Protein AF-A0A2N0Z4C9-F1 (afdb_monomer_lite)

Secondary structure (DSSP, 8-state):
-PPPHHHHHHH-HHHHHHHHHHHHHHHHHTT--B---HHHHHHHHHHTTTB-TTT--B--TTTEEEEESS-GGGSSS-BSGGGEEEEEHHHHHHHTT--HHHHHHHHHHTT-GGGHHHHHHHHHHHHHHTT-SSHHHHHHHHHHHHHHHH-GGGGGGTT--HHHHHHHHHHHHHHT-STT---S-HHHHHHH--HHHHHHTT-S----

Organism: NCBI:txid115979

pLDDT: mean 84.29, std 15.15, range [33.84, 98.44]

Radius of gyration: 18.04 Å; chains: 1; bounding box: 39×44×49 Å

Foldseek 3Di:
DADFVLVVCVVDVPVLVVQLVVQLVVQVVLLADRPADSVLVNVQCVVLVCAALQQSHGHGPVFKDKFQQQHCLLLQHGHYSLRIHIHGNVLRVQCPNPHNVVSVVVVVVVPVVVRPVSSVVSLVSSCVSLPHPDSVLVVLLSVLSVVCSVPVQNVLSGRDYSVLSSVVSVVLQVVPDDPVDSPDCSVVSVVVDDPVVCVVVCSRPPDD

Structure (mmCIF, N/CA/C/O backbone):
data_AF-A0A2N0Z4C9-F1
#
_entry.id   AF-A0A2N0Z4C9-F1
#
loop_
_atom_site.group_PDB
_atom_site.id
_atom_site.type_symbol
_atom_site.label_atom_id
_atom_site.label_alt_id
_atom_site.label_comp_id
_atom_site.label_asym_id
_atom_site.label_entity_id
_atom_site.label_seq_id
_atom_site.pdbx_PDB_ins_code
_atom_site.Cartn_x
_atom_site.Cartn_y
_atom_site.Cartn_z
_atom_site.occupancy
_atom_site.B_iso_or_equiv
_atom_site.auth_seq_id
_atom_site.auth_comp_id
_atom_site.auth_asym_id
_atom_site.auth_atom_id
_atom_site.pdbx_PDB_model_num
ATOM 1 N N . MET A 1 1 ? -18.360 14.622 21.079 1.00 67.25 1 MET A N 1
ATOM 2 C CA . MET A 1 1 ? -17.121 14.720 20.277 1.00 67.25 1 MET A CA 1
ATOM 3 C C . MET A 1 1 ? -16.812 13.333 19.733 1.00 67.25 1 MET A C 1
ATOM 5 O O . MET A 1 1 ? -16.843 12.397 20.523 1.00 67.25 1 MET A O 1
ATOM 9 N N . LYS A 1 2 ? -16.626 13.162 18.416 1.00 80.25 2 LYS A N 1
ATOM 10 C CA . LYS A 1 2 ? -16.183 11.868 17.867 1.00 80.25 2 LYS A CA 1
ATOM 11 C C . LYS A 1 2 ? -14.672 11.760 18.058 1.00 80.25 2 LYS A C 1
ATOM 13 O O . LYS A 1 2 ? -13.967 12.713 17.757 1.00 80.25 2 LYS A O 1
ATOM 18 N N . ILE A 1 3 ? -14.206 10.629 18.579 1.00 83.00 3 ILE A N 1
ATOM 19 C CA . ILE A 1 3 ? -12.778 10.364 18.788 1.00 83.00 3 ILE A CA 1
ATOM 20 C C . ILE A 1 3 ? -12.216 9.764 17.489 1.00 83.00 3 ILE A C 1
ATOM 22 O O . ILE A 1 3 ? -12.796 8.786 16.998 1.00 83.00 3 ILE A O 1
ATOM 26 N N . PRO A 1 4 ? -11.129 10.311 16.916 1.00 86.81 4 PRO A N 1
ATOM 27 C CA . PRO A 1 4 ? -10.454 9.710 15.771 1.00 86.81 4 PRO A CA 1
ATOM 28 C C . PRO A 1 4 ? -10.053 8.256 16.046 1.00 86.81 4 PRO A C 1
ATOM 30 O O . PRO A 1 4 ? -9.554 7.914 17.119 1.00 86.81 4 PRO A O 1
ATOM 33 N N . TYR A 1 5 ? -10.241 7.362 15.073 1.00 87.62 5 TYR A N 1
ATOM 34 C CA . TYR A 1 5 ? -10.042 5.929 15.319 1.00 87.62 5 TYR A CA 1
ATOM 35 C C . TYR A 1 5 ? -8.593 5.563 15.618 1.00 87.62 5 TYR A C 1
ATOM 37 O O . TYR A 1 5 ? -8.336 4.601 16.342 1.00 87.62 5 TYR A O 1
ATOM 45 N N . TYR A 1 6 ? -7.640 6.323 15.078 1.00 87.38 6 TYR A N 1
ATOM 46 C CA . TYR A 1 6 ? -6.231 6.051 15.320 1.00 87.38 6 TYR A CA 1
ATOM 47 C C . TYR A 1 6 ? -5.880 6.188 16.809 1.00 87.38 6 TYR A C 1
ATOM 49 O O . TYR A 1 6 ? -5.160 5.339 17.312 1.00 87.38 6 TYR A O 1
ATOM 57 N N . GLU A 1 7 ? -6.458 7.142 17.547 1.00 87.81 7 GLU A N 1
ATOM 58 C CA . GLU A 1 7 ? -6.246 7.266 18.998 1.00 87.81 7 GLU A CA 1
ATOM 59 C C . GLU A 1 7 ? -6.737 6.021 19.745 1.00 87.81 7 GLU A C 1
ATOM 61 O O . GLU A 1 7 ? -6.084 5.530 20.664 1.00 87.81 7 GLU A O 1
ATOM 66 N N . ILE A 1 8 ? -7.864 5.452 19.309 1.00 87.94 8 ILE A N 1
ATOM 67 C CA . ILE A 1 8 ? -8.381 4.193 19.853 1.00 87.94 8 ILE A CA 1
ATOM 68 C C . ILE A 1 8 ? -7.415 3.045 19.536 1.00 87.94 8 ILE A C 1
ATOM 70 O O . ILE A 1 8 ? -7.155 2.213 20.401 1.00 87.94 8 ILE A O 1
ATOM 74 N N . LEU A 1 9 ? -6.881 2.986 18.311 1.00 87.81 9 LEU A N 1
ATOM 75 C CA . LEU A 1 9 ? -5.929 1.950 17.899 1.00 87.81 9 LEU A CA 1
ATOM 76 C C . LEU A 1 9 ? -4.601 2.038 18.659 1.00 87.81 9 LEU A C 1
ATOM 78 O O . LEU A 1 9 ? -4.064 0.999 19.036 1.00 87.81 9 LEU A O 1
ATOM 82 N N . LEU A 1 10 ? -4.092 3.248 18.900 1.00 87.75 10 LEU A N 1
ATOM 83 C CA . LEU A 1 10 ? -2.840 3.473 19.627 1.00 87.75 10 LEU A CA 1
ATOM 84 C C . LEU A 1 10 ? -2.947 3.075 21.104 1.00 87.75 10 LEU A C 1
ATOM 86 O O . LEU A 1 10 ? -1.965 2.621 21.683 1.00 87.75 10 LEU A O 1
ATOM 90 N N . ASN A 1 11 ? -4.141 3.178 21.690 1.00 91.06 11 ASN A N 1
ATOM 91 C CA . ASN A 1 11 ? -4.397 2.787 23.077 1.00 91.06 11 ASN A CA 1
ATOM 92 C C . ASN A 1 11 ? -4.884 1.331 23.234 1.00 91.06 11 ASN A C 1
ATOM 94 O O . ASN A 1 11 ? -4.987 0.831 24.352 1.00 91.06 11 ASN A O 1
ATOM 98 N N . ASP A 1 12 ? -5.181 0.627 22.135 1.00 93.88 12 ASP A N 1
ATOM 99 C CA . ASP A 1 12 ? -5.706 -0.744 22.140 1.00 93.88 12 ASP A CA 1
ATOM 100 C C . ASP A 1 12 ? -4.816 -1.682 21.310 1.00 93.88 12 ASP A C 1
ATOM 102 O O . ASP A 1 12 ? -5.072 -2.001 20.140 1.00 93.88 12 ASP A O 1
ATOM 106 N N . THR A 1 13 ? -3.774 -2.195 21.967 1.00 92.44 13 THR A N 1
ATOM 107 C CA . THR A 1 13 ? -2.801 -3.131 21.387 1.00 92.44 13 THR A CA 1
ATOM 108 C C . THR A 1 13 ? -3.463 -4.359 20.751 1.00 92.44 13 THR A C 1
ATOM 110 O O . THR A 1 13 ? -2.953 -4.913 19.774 1.00 92.44 13 THR A O 1
ATOM 113 N N . LYS A 1 14 ? -4.611 -4.815 21.272 1.00 96.00 14 LYS A N 1
ATOM 114 C CA . LYS A 1 14 ? -5.315 -5.985 20.734 1.00 96.00 14 LYS A CA 1
ATOM 115 C C . LYS A 1 14 ? -5.970 -5.657 19.393 1.00 96.00 14 LYS A C 1
ATOM 117 O O . LYS A 1 14 ? -5.873 -6.463 18.462 1.00 96.00 14 LYS A O 1
ATOM 122 N N . LYS A 1 15 ? -6.600 -4.485 19.264 1.00 95.06 15 LYS A N 1
ATOM 123 C CA . LYS A 1 15 ? -7.210 -4.039 18.000 1.00 95.06 15 LYS A CA 1
ATOM 124 C C . LYS A 1 15 ? -6.178 -3.834 16.902 1.00 95.06 15 LYS A C 1
ATOM 126 O O . LYS A 1 15 ? -6.369 -4.367 15.809 1.00 95.06 15 LYS A O 1
ATOM 131 N N . ILE A 1 16 ? -5.076 -3.138 17.181 1.00 95.44 16 ILE A N 1
ATOM 132 C CA . ILE A 1 16 ? -4.052 -2.894 16.157 1.00 95.44 16 ILE A CA 1
ATOM 133 C C . ILE A 1 16 ? -3.357 -4.192 15.718 1.00 95.44 16 ILE A C 1
ATOM 135 O O . ILE A 1 16 ? -3.173 -4.412 14.521 1.00 95.44 16 ILE A O 1
ATOM 139 N N . LYS A 1 17 ? -3.084 -5.125 16.646 1.00 97.19 1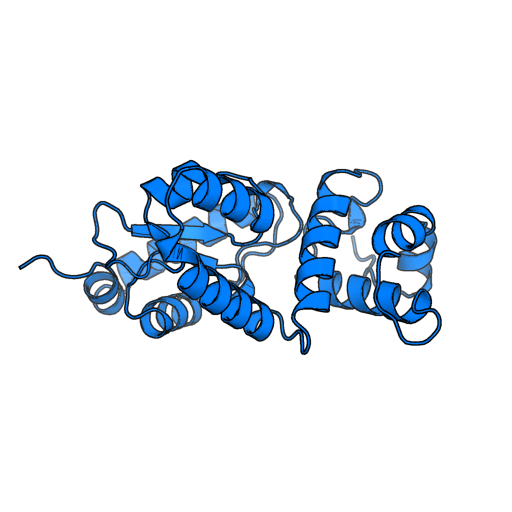7 LYS A N 1
ATOM 140 C CA . LYS A 1 17 ? -2.573 -6.468 16.310 1.00 97.19 17 LYS A CA 1
ATOM 141 C C . LYS A 1 17 ? -3.524 -7.222 15.383 1.00 97.19 17 LYS A C 1
ATOM 143 O O . LYS A 1 17 ? -3.082 -7.802 14.393 1.00 97.19 17 LYS A O 1
ATOM 148 N N . LYS A 1 18 ? -4.831 -7.193 15.670 1.00 97.06 18 LYS A N 1
ATOM 149 C CA . LYS A 1 18 ? -5.852 -7.824 14.819 1.00 97.06 18 LYS A CA 1
ATOM 150 C C . LYS A 1 18 ? -5.898 -7.190 13.425 1.00 97.06 18 LYS A C 1
ATOM 152 O O . LYS A 1 18 ? -6.005 -7.908 12.433 1.00 97.06 18 LYS A O 1
ATOM 157 N N . LEU A 1 19 ? -5.791 -5.865 13.343 1.00 96.31 19 LEU A N 1
ATOM 158 C CA . LEU A 1 19 ? -5.764 -5.136 12.076 1.00 96.31 19 LEU A CA 1
ATOM 159 C C . LEU A 1 19 ? -4.547 -5.523 11.221 1.00 96.31 19 LEU A C 1
ATOM 161 O O . LEU A 1 19 ? -4.722 -5.915 10.068 1.00 96.31 19 LEU A O 1
ATOM 165 N N . VAL A 1 20 ? -3.338 -5.499 11.790 1.00 98.19 20 VAL A N 1
ATOM 166 C CA . VAL A 1 20 ? -2.113 -5.941 11.098 1.00 98.19 20 VAL A CA 1
ATOM 167 C C . VAL A 1 20 ? -2.221 -7.396 10.659 1.00 98.19 20 VAL A C 1
ATOM 169 O O . VAL A 1 20 ? -1.904 -7.723 9.515 1.00 98.19 20 VAL A O 1
ATOM 172 N N . TRP A 1 21 ? -2.726 -8.273 11.533 1.00 98.31 21 TRP A N 1
ATOM 173 C CA . TRP A 1 21 ? -2.926 -9.678 11.193 1.00 98.31 21 TRP A CA 1
ATOM 174 C C . TRP A 1 21 ? -3.843 -9.843 9.975 1.00 98.31 21 TRP A C 1
ATOM 176 O O . TRP A 1 21 ? -3.484 -10.586 9.064 1.00 98.31 21 TRP A O 1
ATOM 186 N N . ASN A 1 22 ? -4.962 -9.110 9.911 1.00 97.81 22 ASN A N 1
ATOM 187 C CA . ASN A 1 22 ? -5.887 -9.129 8.772 1.00 97.81 22 ASN A CA 1
ATOM 188 C C . ASN A 1 22 ? -5.222 -8.636 7.476 1.00 97.81 22 ASN A C 1
ATOM 190 O O . ASN A 1 22 ? -5.385 -9.255 6.423 1.00 97.81 22 ASN A O 1
ATOM 194 N N . ILE A 1 23 ? -4.462 -7.537 7.540 1.00 97.75 23 ILE A N 1
ATOM 195 C CA . ILE A 1 23 ? -3.745 -6.973 6.385 1.00 97.75 23 ILE A CA 1
ATOM 196 C C . ILE A 1 23 ? -2.733 -7.988 5.840 1.00 97.75 23 ILE A C 1
ATOM 198 O O . ILE A 1 23 ? -2.694 -8.260 4.639 1.00 97.75 23 ILE A O 1
ATOM 202 N N . ASN A 1 24 ? -1.941 -8.595 6.721 1.00 98.44 24 ASN A N 1
ATOM 203 C CA . ASN A 1 24 ? -0.948 -9.592 6.337 1.00 98.44 24 ASN A CA 1
ATOM 204 C C . ASN A 1 24 ? -1.587 -10.909 5.879 1.00 98.44 24 ASN A C 1
ATOM 206 O O . ASN A 1 24 ? -1.097 -11.538 4.946 1.00 98.44 24 ASN A O 1
ATOM 210 N N . TYR A 1 25 ? -2.705 -11.318 6.483 1.00 98.00 25 TYR A N 1
ATOM 211 C CA . TYR A 1 25 ? -3.450 -12.508 6.070 1.00 98.00 25 TYR A CA 1
ATOM 212 C C . TYR A 1 25 ? -3.911 -12.412 4.611 1.00 98.00 25 TYR A C 1
ATOM 214 O O . TYR A 1 25 ? -3.752 -13.375 3.863 1.00 98.00 25 TYR A O 1
ATOM 222 N N . ARG A 1 26 ? -4.408 -11.243 4.178 1.00 97.12 26 ARG A N 1
ATOM 223 C CA . ARG A 1 26 ? -4.809 -11.011 2.779 1.00 97.12 26 ARG A CA 1
ATOM 224 C C . ARG A 1 26 ? -3.651 -11.222 1.801 1.00 97.12 26 ARG A C 1
ATOM 226 O O . ARG A 1 26 ? -3.842 -11.913 0.808 1.00 97.12 26 ARG A O 1
ATOM 233 N N . ALA A 1 27 ? -2.465 -10.691 2.102 1.00 97.00 27 ALA A N 1
ATOM 234 C CA . ALA A 1 27 ? -1.279 -10.895 1.267 1.00 97.00 27 ALA A CA 1
ATOM 235 C C . ALA A 1 27 ? -0.828 -12.366 1.249 1.00 97.00 27 ALA A C 1
ATOM 237 O O . ALA A 1 27 ? -0.639 -12.929 0.173 1.00 97.00 27 ALA A O 1
ATOM 238 N N . ARG A 1 28 ? -0.762 -13.031 2.414 1.00 96.69 28 ARG A N 1
ATOM 239 C CA . ARG A 1 28 ? -0.396 -14.458 2.498 1.00 96.69 28 ARG A CA 1
ATOM 240 C C . ARG A 1 28 ? -1.331 -15.356 1.693 1.00 96.69 28 ARG A C 1
ATOM 242 O O . ARG A 1 28 ? -0.860 -16.259 1.013 1.00 96.69 28 ARG A O 1
ATOM 249 N N . LYS A 1 29 ? -2.642 -15.087 1.718 1.00 96.50 29 LYS A N 1
ATOM 250 C CA . LYS A 1 29 ? -3.634 -15.841 0.928 1.00 96.50 29 LYS A CA 1
ATOM 251 C C . LYS A 1 29 ? -3.349 -15.781 -0.582 1.00 96.50 29 LYS A C 1
ATOM 253 O O . LYS A 1 29 ? -3.800 -16.643 -1.326 1.00 96.50 29 LYS A O 1
ATOM 258 N N . MET A 1 30 ? -2.609 -14.770 -1.030 1.00 93.88 30 MET A N 1
ATOM 259 C CA . MET A 1 30 ? -2.240 -14.555 -2.428 1.00 93.88 30 MET A CA 1
ATOM 260 C C . MET A 1 30 ? -0.791 -14.958 -2.734 1.00 93.88 30 MET A C 1
ATOM 262 O O . MET A 1 30 ? -0.327 -14.696 -3.840 1.00 93.88 30 MET A O 1
ATOM 266 N N . GLY A 1 31 ? -0.080 -15.573 -1.778 1.00 93.12 31 GLY A N 1
ATOM 267 C CA . GLY A 1 31 ? 1.335 -15.927 -1.921 1.00 93.12 31 GLY A CA 1
ATOM 268 C C . GLY A 1 31 ? 2.271 -14.715 -1.943 1.00 93.12 31 GLY A C 1
ATOM 269 O O . GLY A 1 31 ? 3.365 -14.803 -2.486 1.00 93.12 31 GLY A O 1
ATOM 270 N N . LEU A 1 32 ? 1.836 -13.573 -1.400 1.00 94.38 32 LEU A N 1
ATOM 271 C CA . LEU A 1 32 ? 2.606 -12.329 -1.403 1.00 94.38 32 LEU A CA 1
ATOM 272 C C . LEU A 1 32 ? 3.338 -12.108 -0.072 1.00 94.38 32 LEU A C 1
ATOM 274 O O . LEU A 1 32 ? 2.853 -12.560 0.974 1.00 94.38 32 LEU A O 1
ATOM 278 N N . PRO A 1 33 ? 4.440 -11.331 -0.078 1.00 94.31 33 PRO A N 1
ATOM 279 C CA . PRO A 1 33 ? 5.113 -10.905 1.142 1.00 94.31 33 PRO A CA 1
ATOM 280 C C . PRO A 1 33 ? 4.141 -10.240 2.125 1.00 94.31 33 PRO A C 1
ATOM 282 O O . PRO A 1 33 ? 3.252 -9.481 1.737 1.00 94.31 33 PRO A O 1
ATOM 285 N N . ALA A 1 34 ? 4.297 -10.523 3.414 1.00 96.75 34 ALA A N 1
ATOM 286 C CA . ALA A 1 34 ? 3.382 -10.056 4.453 1.00 96.75 34 ALA A CA 1
ATOM 287 C C . ALA A 1 34 ? 4.156 -9.651 5.712 1.00 96.75 34 ALA A C 1
ATOM 289 O O . ALA A 1 34 ? 4.056 -10.302 6.754 1.00 96.75 34 ALA A O 1
ATOM 290 N N . SER A 1 35 ? 4.977 -8.613 5.570 1.00 96.50 35 SER A N 1
ATOM 291 C CA . SER A 1 35 ? 5.976 -8.178 6.547 1.00 96.50 35 SER A CA 1
ATOM 292 C C . SER A 1 35 ? 5.557 -6.974 7.389 1.00 96.50 35 SER A C 1
ATOM 294 O O . SER A 1 35 ? 6.327 -6.577 8.256 1.00 96.50 35 SER A O 1
ATOM 296 N N . LEU A 1 36 ? 4.368 -6.394 7.167 1.00 97.88 36 LEU A N 1
ATOM 297 C CA . LEU A 1 36 ? 3.909 -5.228 7.929 1.00 97.88 36 LEU A CA 1
ATOM 298 C C . LEU A 1 36 ? 3.885 -5.534 9.434 1.00 97.88 36 LEU A C 1
ATOM 300 O O . LEU A 1 36 ? 3.195 -6.463 9.864 1.00 97.88 36 LEU A O 1
ATOM 304 N N . SER A 1 37 ? 4.580 -4.730 10.233 1.00 98.12 37 SER A N 1
ATOM 305 C CA . SER A 1 37 ? 4.565 -4.845 11.694 1.00 98.12 37 SER A CA 1
ATOM 306 C C . SER A 1 37 ? 3.522 -3.926 12.355 1.00 98.12 37 SER A C 1
ATOM 308 O O . SER A 1 37 ? 2.956 -3.025 11.731 1.00 98.12 37 SER A O 1
ATOM 310 N N . VAL A 1 38 ? 3.249 -4.153 13.647 1.00 97.56 38 VAL A N 1
ATOM 311 C 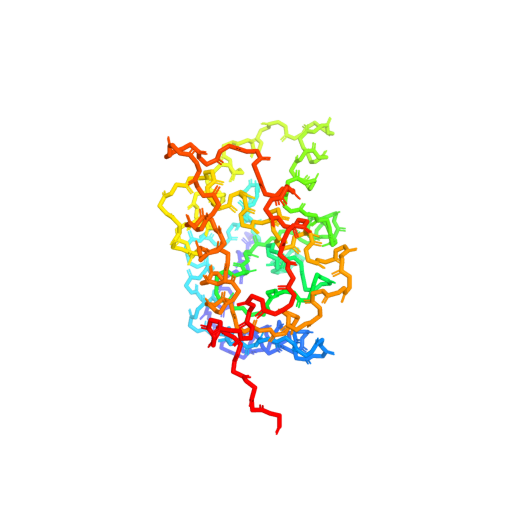CA . VAL A 1 38 ? 2.411 -3.248 14.460 1.00 97.56 38 VAL A CA 1
ATOM 312 C C . VAL A 1 38 ? 3.045 -1.871 14.581 1.00 97.56 38 VAL A C 1
ATOM 314 O O . VAL A 1 38 ? 2.351 -0.878 14.402 1.00 97.56 38 VAL A O 1
ATOM 317 N N . GLU A 1 39 ? 4.350 -1.817 14.834 1.00 97.25 39 GLU A N 1
ATOM 318 C CA . GLU A 1 39 ? 5.101 -0.566 14.921 1.00 97.25 39 GLU A CA 1
ATOM 319 C C . GLU A 1 39 ? 5.044 0.213 13.603 1.00 97.25 39 GLU A C 1
ATOM 321 O O . GLU A 1 39 ? 4.775 1.410 13.594 1.00 97.25 39 GLU A O 1
ATOM 326 N N . GLU A 1 40 ? 5.204 -0.473 12.471 1.00 97.50 40 GLU A N 1
ATOM 327 C CA . GLU A 1 40 ? 5.128 0.153 11.153 1.00 97.50 40 GLU A CA 1
ATOM 328 C C . GLU A 1 40 ? 3.738 0.725 10.867 1.00 97.50 40 GLU A C 1
ATOM 330 O O . GLU A 1 40 ? 3.632 1.861 10.405 1.00 97.50 40 GLU A O 1
ATOM 335 N N . LEU A 1 41 ? 2.666 -0.016 11.176 1.00 97.00 41 LEU A N 1
ATOM 336 C CA . LEU A 1 41 ? 1.312 0.511 11.019 1.00 97.00 41 LEU A CA 1
ATOM 337 C C . LEU A 1 41 ? 1.054 1.694 11.962 1.00 97.00 41 LEU A C 1
ATOM 339 O O . LEU A 1 41 ? 0.476 2.688 11.531 1.00 97.00 41 LEU A O 1
ATOM 343 N N . THR A 1 42 ? 1.503 1.618 13.215 1.00 95.50 42 THR A N 1
ATOM 344 C CA . THR A 1 42 ? 1.439 2.734 14.169 1.00 95.50 42 THR A CA 1
ATOM 345 C C . THR A 1 42 ? 2.117 3.979 13.604 1.00 95.50 42 THR A C 1
ATOM 347 O O . THR A 1 42 ? 1.500 5.041 13.564 1.00 95.50 42 THR A O 1
ATOM 350 N N . ASN A 1 43 ? 3.340 3.843 13.089 1.00 95.56 43 ASN A N 1
ATOM 351 C CA . ASN A 1 43 ? 4.096 4.953 12.513 1.00 95.56 43 ASN A CA 1
ATOM 352 C C . ASN A 1 43 ? 3.386 5.555 11.295 1.00 95.56 43 ASN A C 1
ATOM 354 O O . ASN A 1 43 ? 3.345 6.774 11.154 1.00 95.56 43 ASN A O 1
ATOM 358 N N . ILE A 1 44 ? 2.763 4.727 10.450 1.00 95.31 44 ILE A N 1
ATOM 359 C CA . ILE A 1 44 ? 1.924 5.202 9.341 1.00 95.31 44 ILE A CA 1
ATOM 360 C C . ILE A 1 44 ? 0.736 6.015 9.876 1.00 95.31 44 ILE A C 1
ATOM 362 O O . ILE A 1 44 ? 0.460 7.102 9.377 1.00 95.31 44 ILE A O 1
ATOM 366 N N . LEU A 1 45 ? 0.027 5.528 10.895 1.00 94.19 45 LEU A N 1
ATOM 367 C CA . LEU A 1 45 ? -1.128 6.241 11.448 1.00 94.19 45 LEU A CA 1
ATOM 368 C C . LEU A 1 45 ? -0.740 7.583 12.081 1.00 94.19 45 LEU A C 1
ATOM 370 O O . LEU A 1 45 ? -1.449 8.567 11.873 1.00 94.19 45 LEU A O 1
ATOM 374 N N . VAL A 1 46 ? 0.390 7.628 12.792 1.00 93.50 46 VAL A N 1
ATOM 375 C CA . VAL A 1 46 ? 0.955 8.857 13.372 1.00 93.50 46 VAL A CA 1
ATOM 376 C C . VAL A 1 46 ? 1.371 9.835 12.275 1.00 93.50 46 VAL A C 1
ATOM 378 O O . VAL A 1 46 ? 0.985 10.997 12.325 1.00 93.50 46 VAL A O 1
ATOM 381 N N . GLN A 1 47 ? 2.075 9.363 11.242 1.00 93.06 47 GLN A N 1
ATOM 382 C CA . GLN A 1 47 ? 2.520 10.175 10.104 1.00 93.06 47 GLN A CA 1
ATOM 383 C C . GLN A 1 47 ? 1.365 10.876 9.376 1.00 93.06 47 GLN A C 1
ATOM 385 O O . GLN A 1 47 ? 1.540 11.956 8.816 1.00 93.06 47 GLN A O 1
ATOM 390 N N . TYR A 1 48 ? 0.194 10.244 9.336 1.00 93.31 48 TYR A N 1
ATOM 391 C CA . TYR A 1 48 ? -1.006 10.811 8.727 1.00 93.31 48 TYR A CA 1
ATOM 392 C C . TYR A 1 48 ? -1.929 11.497 9.739 1.00 93.31 48 TYR A C 1
ATOM 394 O O . TYR A 1 48 ? -3.005 11.934 9.338 1.00 93.31 48 TYR A O 1
ATOM 402 N N . GLU A 1 49 ? -1.549 11.583 11.018 1.00 92.75 49 GLU A N 1
ATOM 403 C CA . GLU A 1 49 ? -2.370 12.143 12.102 1.00 92.75 49 GLU A CA 1
ATOM 404 C C . GLU A 1 49 ? -3.793 11.548 12.117 1.00 92.75 49 GLU A C 1
ATOM 406 O O . GLU A 1 49 ? -4.788 12.251 12.282 1.00 92.75 49 GLU A O 1
ATOM 411 N N . GLY A 1 50 ? -3.918 10.251 11.810 1.00 88.69 50 GLY A N 1
ATOM 412 C CA . GLY A 1 50 ? -5.219 9.586 11.703 1.00 88.69 50 GLY A CA 1
ATOM 413 C C . GLY A 1 50 ? -6.130 10.060 10.569 1.00 88.69 50 GLY A C 1
ATOM 414 O O . GLY A 1 50 ? -7.326 9.765 10.585 1.00 88.69 50 GLY A O 1
ATOM 415 N N . LYS A 1 51 ? -5.604 10.787 9.582 1.00 94.19 51 LYS A N 1
ATOM 416 C CA . LYS A 1 51 ? -6.360 11.298 8.435 1.00 94.19 51 LYS A CA 1
ATOM 417 C C . LYS A 1 51 ? -6.240 10.377 7.222 1.00 94.19 51 LYS A C 1
ATOM 419 O O . LYS A 1 51 ? -5.277 9.636 7.036 1.00 94.19 51 LYS A O 1
ATOM 424 N N . CYS A 1 52 ? -7.229 10.456 6.338 1.00 94.69 52 CYS A N 1
ATOM 425 C CA . CYS A 1 52 ? -7.219 9.780 5.050 1.00 94.69 52 CYS A CA 1
ATOM 426 C C . CYS A 1 52 ? -6.060 10.291 4.189 1.00 94.69 52 CYS A C 1
ATOM 428 O O . CYS A 1 52 ? -5.952 11.489 3.937 1.00 94.69 52 CYS A O 1
ATOM 430 N N . ALA A 1 53 ? -5.258 9.382 3.639 1.00 94.75 53 ALA A N 1
ATOM 431 C CA . ALA A 1 53 ? -4.107 9.741 2.823 1.00 94.75 53 ALA A CA 1
ATOM 432 C C . ALA A 1 53 ? -4.459 10.563 1.568 1.00 94.75 53 ALA A C 1
ATOM 434 O O . ALA A 1 53 ? -3.668 11.407 1.158 1.00 94.75 53 ALA A O 1
ATOM 435 N N . VAL A 1 54 ? -5.654 10.354 0.998 1.00 92.75 54 VAL A N 1
ATOM 436 C CA . VAL A 1 54 ? -6.109 11.004 -0.246 1.00 92.75 54 VAL A CA 1
ATOM 437 C C . VAL A 1 54 ? -6.880 12.301 0.007 1.00 92.75 54 VAL A C 1
ATOM 439 O O . VAL A 1 54 ? -6.744 13.247 -0.755 1.00 92.75 54 VAL A O 1
ATOM 442 N N . THR A 1 55 ? -7.708 12.361 1.053 1.00 91.88 55 THR A N 1
ATOM 443 C CA . THR A 1 55 ? -8.607 13.516 1.286 1.00 91.88 55 THR A CA 1
ATOM 444 C C . THR A 1 55 ? -8.231 14.360 2.493 1.00 91.88 55 THR A C 1
ATOM 446 O O . THR A 1 55 ? -8.859 15.388 2.718 1.00 91.88 55 THR A O 1
ATOM 449 N N . LYS A 1 56 ? -7.273 13.900 3.307 1.00 92.31 56 LYS A N 1
ATOM 450 C CA . LYS A 1 56 ? -6.856 14.501 4.586 1.00 92.31 56 LYS A CA 1
ATOM 451 C C . LYS A 1 56 ? -7.974 14.703 5.614 1.00 92.31 56 LYS A C 1
ATOM 453 O O . LYS A 1 56 ? -7.754 15.327 6.644 1.00 92.31 56 LYS A O 1
ATOM 458 N N . ARG A 1 57 ? -9.151 14.119 5.381 1.00 91.88 57 ARG A N 1
ATOM 459 C CA . ARG A 1 57 ? -10.252 14.085 6.348 1.00 91.88 57 ARG A CA 1
ATOM 460 C C . ARG A 1 57 ? -9.949 13.093 7.463 1.00 91.88 57 ARG A C 1
ATOM 462 O O . ARG A 1 57 ? -9.339 12.059 7.197 1.00 91.88 57 ARG A O 1
ATOM 469 N N . GLU A 1 58 ? -10.414 13.395 8.670 1.00 93.94 58 GLU A N 1
ATOM 470 C CA . GLU A 1 58 ? -10.325 12.495 9.823 1.00 93.94 58 GLU A CA 1
ATOM 471 C C . GLU A 1 58 ? -10.947 11.127 9.518 1.00 93.94 58 GLU A C 1
ATOM 473 O O . GLU A 1 58 ? -11.940 11.025 8.787 1.00 93.94 58 GLU A O 1
ATOM 478 N N . LEU A 1 59 ? -10.332 10.078 10.066 1.00 93.94 59 LEU A N 1
ATOM 479 C CA . LEU A 1 59 ? -10.833 8.710 10.002 1.00 93.94 59 LEU A CA 1
ATOM 480 C C . LEU A 1 59 ? -11.425 8.320 11.357 1.00 93.94 59 LEU A C 1
ATOM 482 O O . LEU A 1 59 ? -10.746 8.360 12.387 1.00 93.94 59 LEU A O 1
ATOM 486 N N . TYR A 1 60 ? -12.681 7.890 11.340 1.00 93.00 60 TYR A N 1
ATOM 487 C CA . TYR A 1 60 ? -13.400 7.391 12.505 1.00 93.00 60 TYR A CA 1
ATOM 488 C C . TYR A 1 60 ? -13.576 5.873 12.414 1.00 93.00 60 TYR A C 1
ATOM 490 O O . TYR A 1 60 ? -13.239 5.238 11.417 1.00 93.00 60 TYR A O 1
ATOM 498 N N . ALA A 1 61 ? -14.047 5.253 13.495 1.00 88.81 61 ALA A N 1
ATOM 499 C CA . ALA A 1 61 ? -14.075 3.795 13.603 1.00 88.81 61 ALA A CA 1
ATOM 500 C C . ALA A 1 61 ? -14.945 3.150 12.516 1.00 88.81 61 ALA A C 1
ATOM 502 O O . ALA A 1 61 ? -14.615 2.086 11.999 1.00 88.81 61 ALA A O 1
ATOM 503 N N . GLU A 1 62 ? -16.048 3.811 12.169 1.00 89.00 62 GLU A N 1
ATOM 504 C CA . GLU A 1 62 ? -17.033 3.354 11.194 1.00 89.00 62 GLU A CA 1
ATOM 505 C C . GLU A 1 62 ? -16.553 3.411 9.737 1.00 89.00 62 GLU A C 1
ATOM 507 O O . GLU A 1 62 ? -17.118 2.732 8.881 1.00 89.00 62 GLU A O 1
ATOM 512 N N . ASP A 1 63 ? -15.535 4.220 9.435 1.00 90.56 63 ASP A N 1
ATOM 513 C CA . ASP A 1 63 ? -15.082 4.470 8.067 1.00 90.56 63 ASP A CA 1
ATOM 514 C C . ASP A 1 63 ? -13.570 4.329 7.873 1.00 90.56 63 ASP A C 1
ATOM 516 O O . ASP A 1 63 ? -13.076 4.544 6.765 1.00 90.56 63 ASP A O 1
ATOM 520 N N . PHE A 1 64 ? -12.829 3.927 8.901 1.00 94.56 64 PHE A N 1
ATOM 521 C CA . PHE A 1 64 ? -11.407 3.655 8.799 1.00 94.56 64 PHE A CA 1
ATOM 522 C C . PHE A 1 64 ? -11.136 2.342 8.057 1.00 94.56 64 PHE A C 1
ATOM 524 O O . PHE A 1 64 ? -11.646 1.275 8.398 1.00 94.56 64 PHE A O 1
ATOM 531 N N . THR A 1 65 ? -10.239 2.407 7.077 1.00 95.56 65 THR A N 1
ATOM 532 C CA . THR A 1 65 ? -9.628 1.240 6.441 1.00 95.56 65 THR A CA 1
ATOM 533 C C . THR A 1 65 ? -8.158 1.521 6.127 1.00 95.56 65 THR A C 1
ATOM 535 O O . THR A 1 65 ? -7.693 2.660 6.202 1.00 95.56 65 THR A O 1
ATOM 538 N N . THR A 1 66 ? -7.424 0.488 5.725 1.00 96.44 66 THR A N 1
ATOM 539 C CA . THR A 1 66 ? -6.131 0.639 5.055 1.00 96.44 66 THR A CA 1
ATOM 540 C C . THR A 1 66 ? -6.244 0.191 3.603 1.00 96.44 66 THR A C 1
ATOM 542 O O . THR A 1 66 ? -7.047 -0.686 3.266 1.00 96.44 66 THR A O 1
ATOM 545 N N . ASP A 1 67 ? -5.445 0.805 2.741 1.00 96.94 67 ASP A N 1
ATOM 546 C CA . ASP A 1 67 ? -5.333 0.449 1.331 1.00 96.94 67 ASP A CA 1
ATOM 547 C C . ASP A 1 67 ? -3.925 -0.048 1.017 1.00 96.94 67 ASP A C 1
ATOM 549 O O . ASP A 1 67 ? -2.940 0.442 1.576 1.00 96.94 67 ASP A O 1
ATOM 553 N N . HIS A 1 68 ? -3.864 -1.002 0.090 1.00 97.19 68 HIS A N 1
ATOM 554 C CA . HIS A 1 68 ? -2.636 -1.375 -0.589 1.00 97.19 68 HIS A CA 1
ATOM 555 C C . HIS A 1 68 ? -2.456 -0.442 -1.780 1.00 97.19 68 HIS A C 1
ATOM 557 O O . HIS A 1 68 ? -3.203 -0.549 -2.759 1.00 97.19 68 HIS A O 1
ATOM 563 N N . PHE A 1 69 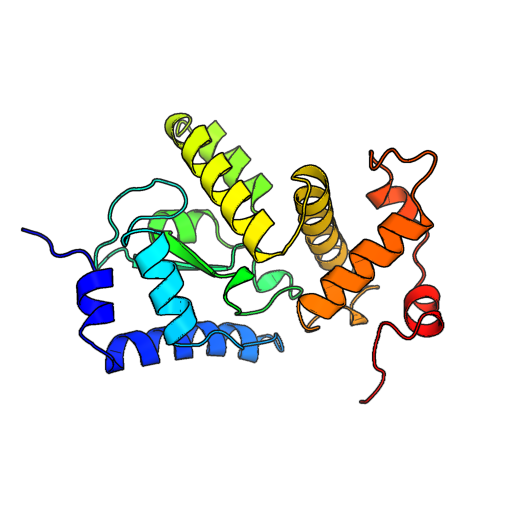? -1.490 0.477 -1.696 1.00 96.81 69 PHE A N 1
ATOM 564 C CA . PHE A 1 69 ? -1.314 1.519 -2.707 1.00 96.81 69 PHE A CA 1
ATOM 565 C C . PHE A 1 69 ? -1.178 0.895 -4.103 1.00 96.81 69 PHE A C 1
ATOM 567 O O . PHE A 1 69 ? -2.000 1.164 -4.980 1.00 96.81 69 PHE A O 1
ATOM 574 N N . ILE A 1 70 ? -0.232 -0.035 -4.266 1.00 95.69 70 ILE A N 1
ATOM 575 C CA . ILE A 1 70 ? -0.220 -1.015 -5.355 1.00 95.69 70 ILE A CA 1
ATOM 576 C C . ILE A 1 70 ? -1.123 -2.194 -4.942 1.00 95.69 70 ILE A C 1
ATOM 578 O O . ILE A 1 70 ? -0.822 -2.853 -3.942 1.00 95.69 70 ILE A O 1
ATOM 582 N N . PRO A 1 71 ? -2.214 -2.484 -5.679 1.00 96.31 71 PRO A N 1
ATOM 583 C CA . PRO A 1 71 ? -3.181 -3.510 -5.291 1.00 96.31 71 PRO A CA 1
ATOM 584 C C . PRO A 1 71 ? -2.580 -4.915 -5.157 1.00 96.31 71 PRO A C 1
ATOM 586 O O . PRO A 1 71 ? -1.814 -5.354 -6.014 1.00 96.31 71 PRO A O 1
ATOM 589 N N . LEU A 1 72 ? -3.026 -5.673 -4.147 1.00 95.56 72 LEU A N 1
ATOM 590 C CA . LEU A 1 72 ? -2.636 -7.083 -3.982 1.00 95.56 72 LEU A CA 1
ATOM 591 C C . LEU A 1 72 ? -3.029 -7.953 -5.187 1.00 95.56 72 LEU A C 1
ATOM 593 O O . LEU A 1 72 ? -2.313 -8.891 -5.522 1.00 95.56 72 LEU A O 1
ATOM 597 N N . ASP A 1 73 ? -4.123 -7.623 -5.880 1.00 94.00 73 ASP A N 1
ATOM 598 C CA . ASP A 1 73 ? -4.582 -8.326 -7.091 1.00 94.00 73 ASP A CA 1
ATOM 599 C C . ASP A 1 73 ? -3.567 -8.294 -8.233 1.00 94.00 73 ASP A C 1
ATOM 601 O O . ASP A 1 73 ? -3.633 -9.121 -9.142 1.00 94.00 73 ASP A O 1
ATOM 605 N N . TRP A 1 74 ? -2.605 -7.369 -8.188 1.00 92.88 74 TRP A N 1
ATOM 606 C CA . TRP A 1 74 ? -1.518 -7.335 -9.159 1.00 92.88 74 TRP A CA 1
ATOM 607 C C . TRP A 1 74 ? -0.467 -8.407 -8.883 1.00 92.88 74 TRP A C 1
ATOM 609 O O . TRP A 1 74 ? 0.319 -8.729 -9.764 1.00 92.88 74 TRP A O 1
ATOM 619 N N . LYS A 1 75 ? -0.475 -8.972 -7.672 1.00 91.88 75 LYS A N 1
ATOM 620 C CA . LYS A 1 75 ? 0.444 -10.001 -7.187 1.00 91.88 75 LYS A CA 1
ATOM 621 C C . LYS A 1 75 ? 1.928 -9.623 -7.284 1.00 91.88 75 LYS A C 1
ATOM 623 O O . LYS A 1 75 ? 2.786 -10.498 -7.310 1.00 91.88 75 LYS A O 1
ATOM 628 N N . ILE A 1 76 ? 2.230 -8.325 -7.301 1.00 90.88 76 ILE A N 1
ATOM 629 C CA . ILE A 1 76 ? 3.605 -7.812 -7.374 1.00 90.88 76 ILE A CA 1
ATOM 630 C C . ILE A 1 76 ? 4.107 -7.385 -5.999 1.00 90.88 76 ILE A C 1
ATOM 632 O O . ILE A 1 76 ? 5.170 -7.809 -5.568 1.00 90.88 76 ILE A O 1
ATOM 636 N N . VAL A 1 77 ? 3.332 -6.557 -5.295 1.00 92.69 77 VAL A N 1
ATOM 637 C CA . VAL A 1 77 ? 3.717 -6.014 -3.988 1.00 92.69 77 VAL A CA 1
ATOM 638 C C . VAL A 1 77 ? 2.748 -6.513 -2.927 1.00 92.69 77 VAL A C 1
ATOM 640 O O . VAL A 1 77 ? 1.532 -6.471 -3.108 1.00 92.69 77 VAL A O 1
ATOM 643 N N . GLY A 1 78 ? 3.301 -7.008 -1.825 1.00 94.94 78 GLY A N 1
ATOM 644 C CA . GLY A 1 78 ? 2.541 -7.546 -0.706 1.00 94.94 78 GLY A CA 1
ATOM 645 C C . GLY A 1 78 ? 2.141 -6.507 0.347 1.00 94.94 78 GLY A C 1
ATOM 646 O O . GLY A 1 78 ? 2.030 -5.308 0.078 1.00 94.94 78 GLY A O 1
ATOM 647 N N . SER A 1 79 ? 1.920 -6.990 1.569 1.00 97.31 79 SER A N 1
ATOM 648 C CA . SER A 1 79 ? 1.661 -6.166 2.753 1.00 97.31 79 SER A CA 1
ATOM 649 C C . SER A 1 79 ? 2.980 -5.786 3.427 1.00 97.31 79 SER A C 1
ATOM 651 O O . SER A 1 79 ? 3.540 -6.575 4.185 1.00 97.31 79 SER A O 1
ATOM 653 N N . CYS A 1 80 ? 3.456 -4.570 3.174 1.00 96.31 80 CYS A N 1
ATOM 654 C CA . CYS A 1 80 ? 4.623 -3.967 3.820 1.00 96.31 80 CYS A CA 1
ATOM 655 C C . CYS A 1 80 ? 4.363 -2.479 4.091 1.00 96.31 80 CYS A C 1
ATOM 657 O O . CYS A 1 80 ? 3.416 -1.909 3.539 1.00 96.31 80 CYS A O 1
ATOM 659 N N . LYS A 1 81 ? 5.185 -1.835 4.928 1.00 96.44 81 LYS A N 1
ATOM 660 C CA . LYS A 1 81 ? 5.004 -0.414 5.269 1.00 96.44 81 LYS A CA 1
ATOM 661 C C . LYS A 1 81 ? 5.015 0.503 4.048 1.00 96.44 81 LYS A C 1
ATOM 663 O O . LYS A 1 81 ? 4.317 1.508 4.030 1.00 96.44 81 LYS A O 1
ATOM 668 N N . GLU A 1 82 ? 5.775 0.144 3.017 1.00 95.81 82 GLU A N 1
ATOM 669 C CA . GLU A 1 82 ? 5.893 0.922 1.792 1.00 95.81 82 GLU A CA 1
ATOM 670 C C . GLU A 1 82 ? 4.614 0.857 0.969 1.00 95.81 82 GLU A C 1
ATOM 672 O O . GLU A 1 82 ? 4.376 1.753 0.177 1.00 95.81 82 GLU A O 1
ATOM 677 N N . ASN A 1 83 ? 3.774 -0.165 1.144 1.00 97.12 83 ASN A N 1
ATOM 678 C CA . ASN A 1 83 ? 2.586 -0.367 0.323 1.00 97.12 83 ASN A CA 1
ATOM 679 C C . ASN A 1 83 ? 1.269 -0.106 1.064 1.00 97.12 83 ASN A C 1
ATOM 681 O O . ASN A 1 83 ? 0.214 -0.373 0.503 1.00 97.12 83 ASN A O 1
ATOM 685 N N . ILE A 1 84 ? 1.297 0.401 2.299 1.00 97.69 84 ILE A N 1
ATOM 686 C CA . ILE A 1 84 ? 0.095 0.599 3.120 1.00 97.69 84 ILE A CA 1
ATOM 687 C C . ILE A 1 84 ? -0.154 2.080 3.379 1.00 97.69 84 ILE A C 1
ATOM 689 O O . ILE A 1 84 ? 0.736 2.803 3.815 1.00 97.69 84 ILE A O 1
ATOM 693 N N . VAL A 1 85 ? -1.398 2.518 3.171 1.00 97.19 85 VAL A N 1
ATOM 694 C CA . VAL A 1 85 ? -1.841 3.879 3.506 1.00 97.19 85 VAL A CA 1
ATOM 695 C C . VAL A 1 85 ? -3.201 3.887 4.210 1.00 97.19 85 VAL A C 1
ATOM 697 O O . VAL A 1 85 ? -4.049 3.037 3.919 1.00 97.19 85 VAL A O 1
ATOM 700 N N . PRO A 1 86 ? -3.453 4.835 5.131 1.00 96.81 86 PRO A N 1
ATOM 701 C CA . PRO A 1 86 ? -4.749 4.969 5.785 1.00 96.81 86 PRO A CA 1
ATOM 702 C C . PRO A 1 86 ? -5.769 5.598 4.830 1.00 96.81 86 PRO A C 1
ATOM 704 O O . PRO A 1 86 ? -5.498 6.595 4.155 1.00 96.81 86 PRO A O 1
ATOM 707 N N . MET A 1 87 ? -6.973 5.033 4.758 1.00 95.62 87 MET A N 1
ATOM 708 C CA . MET A 1 87 ? -7.976 5.453 3.783 1.00 95.62 87 MET A CA 1
ATOM 709 C C . MET A 1 87 ? -9.399 5.325 4.317 1.00 95.62 87 MET A C 1
ATOM 711 O O . MET A 1 87 ? -9.734 4.392 5.043 1.00 95.62 87 MET A O 1
ATOM 715 N N . LYS A 1 88 ? -10.272 6.244 3.900 1.00 94.69 88 LYS A N 1
ATOM 716 C CA . LYS A 1 88 ? -11.703 6.164 4.194 1.00 94.69 88 LYS A CA 1
ATOM 717 C C . LYS A 1 88 ? -12.325 4.994 3.424 1.00 94.69 88 LYS A C 1
ATOM 719 O O . LYS A 1 88 ? -12.078 4.854 2.226 1.00 94.69 88 LYS A O 1
ATOM 724 N N . GLY A 1 89 ? -13.175 4.202 4.068 1.00 94.56 89 GLY A N 1
ATOM 725 C CA . GLY A 1 89 ? -13.726 2.958 3.528 1.00 94.56 89 GLY A CA 1
ATOM 726 C C . GLY A 1 89 ? -14.483 3.139 2.215 1.00 94.56 89 GLY A C 1
ATOM 727 O O . GLY A 1 89 ? -14.307 2.342 1.297 1.00 94.56 89 GLY A O 1
ATOM 728 N N . GLY A 1 90 ? -15.243 4.229 2.064 1.00 93.19 90 GLY A N 1
ATOM 729 C CA . GLY A 1 90 ? -15.911 4.554 0.797 1.00 93.19 90 GLY A CA 1
ATOM 730 C C . GLY A 1 90 ? -14.937 4.868 -0.347 1.00 93.19 90 GLY A C 1
ATOM 731 O O . GLY A 1 90 ? -15.177 4.473 -1.484 1.00 93.19 90 GLY A O 1
ATOM 732 N N . ILE A 1 91 ? -13.805 5.517 -0.050 1.00 93.06 91 ILE A N 1
ATOM 733 C CA . ILE A 1 91 ? -12.760 5.825 -1.042 1.00 93.06 91 ILE A CA 1
ATOM 734 C C . ILE A 1 91 ? -12.004 4.553 -1.421 1.00 93.06 91 ILE A C 1
ATOM 736 O O . ILE A 1 91 ? -11.797 4.297 -2.602 1.00 93.06 91 ILE A O 1
ATOM 740 N N . ASN A 1 92 ? -11.660 3.724 -0.436 1.00 95.56 92 ASN A N 1
ATOM 741 C CA . ASN A 1 92 ? -11.013 2.434 -0.661 1.00 95.56 92 ASN A CA 1
ATOM 742 C C . ASN A 1 92 ? -11.907 1.498 -1.499 1.00 95.56 92 ASN A C 1
ATOM 744 O O . ASN A 1 92 ? -11.477 0.917 -2.494 1.00 95.56 92 ASN A O 1
ATOM 748 N N . SER A 1 93 ? -13.204 1.454 -1.178 1.00 94.06 93 SER A N 1
ATOM 749 C CA . SER A 1 93 ? -14.212 0.707 -1.944 1.00 94.06 93 SER A CA 1
ATOM 750 C C . SER A 1 93 ? -14.398 1.239 -3.364 1.00 94.06 93 SER A C 1
ATOM 752 O O . SER A 1 93 ? -14.722 0.465 -4.262 1.00 94.06 93 SER A O 1
ATOM 754 N N . TYR A 1 94 ? -14.200 2.543 -3.583 1.00 93.44 94 TYR A N 1
ATOM 755 C CA . TYR A 1 94 ? -14.179 3.127 -4.921 1.00 93.44 94 TYR A CA 1
ATOM 756 C C . TYR A 1 94 ? -12.899 2.749 -5.675 1.00 93.44 94 TYR A C 1
ATOM 758 O O . TYR A 1 94 ? -12.995 2.350 -6.831 1.00 93.44 94 TYR A O 1
ATOM 766 N N . LYS A 1 95 ? -11.726 2.812 -5.024 1.00 94.12 95 LYS A N 1
ATOM 767 C CA . LYS A 1 95 ? -10.421 2.456 -5.605 1.00 94.12 95 LYS A CA 1
ATOM 768 C C . LYS A 1 95 ? -10.362 0.998 -6.069 1.00 94.12 95 LYS A C 1
ATOM 770 O O . LYS A 1 95 ? -9.872 0.734 -7.167 1.00 94.12 95 LYS A O 1
ATOM 775 N N . LYS A 1 96 ? -10.863 0.058 -5.260 1.00 93.56 96 LYS A N 1
ATOM 776 C CA . LYS A 1 96 ? -10.808 -1.391 -5.532 1.00 93.56 96 LYS A CA 1
ATOM 777 C C . LYS A 1 96 ? -9.387 -1.828 -5.932 1.00 93.56 96 LYS A C 1
ATOM 779 O O . LYS A 1 96 ? -8.437 -1.628 -5.182 1.00 93.56 96 LYS A O 1
ATOM 784 N N . ASN A 1 97 ? -9.244 -2.405 -7.122 1.00 93.81 97 ASN A N 1
ATOM 785 C CA . ASN A 1 97 ? -8.001 -2.900 -7.705 1.00 93.81 97 ASN A CA 1
ATOM 786 C C . ASN A 1 97 ? -7.459 -2.008 -8.838 1.00 93.81 97 ASN A C 1
ATOM 788 O O . ASN A 1 97 ? -6.575 -2.440 -9.586 1.00 93.81 97 ASN A O 1
ATOM 792 N N . MET A 1 98 ? -7.976 -0.781 -8.977 1.00 93.56 98 MET A N 1
ATOM 793 C CA . MET A 1 98 ? -7.458 0.181 -9.949 1.00 93.56 98 MET A CA 1
ATOM 794 C C . MET A 1 98 ? -6.007 0.539 -9.640 1.00 93.56 98 MET A C 1
ATOM 796 O O . MET A 1 98 ? -5.573 0.541 -8.483 1.00 93.56 98 MET A O 1
ATOM 800 N N . SER A 1 99 ? -5.267 0.905 -10.689 1.00 90.94 99 SER A N 1
ATOM 801 C CA . SER A 1 99 ? -3.952 1.515 -10.491 1.00 90.94 99 SER A CA 1
ATOM 802 C C . SER A 1 99 ? -4.085 2.823 -9.707 1.00 90.94 99 SER A C 1
ATOM 804 O O . SER A 1 99 ? -5.100 3.509 -9.853 1.00 90.94 99 SER A O 1
ATOM 806 N N . PRO A 1 100 ? -3.063 3.230 -8.931 1.00 91.62 100 PRO A N 1
ATOM 807 C CA . PRO A 1 100 ? -3.045 4.542 -8.290 1.00 91.62 100 PRO A CA 1
ATOM 808 C C . PRO A 1 100 ? -3.383 5.687 -9.257 1.00 91.62 100 PRO A C 1
ATOM 810 O O . PRO A 1 100 ? -4.169 6.570 -8.926 1.00 91.62 100 PRO A O 1
ATOM 813 N N . PHE A 1 101 ? -2.841 5.644 -10.477 1.00 89.81 101 PHE A N 1
ATOM 814 C CA . PHE A 1 101 ? -3.054 6.686 -11.483 1.00 89.81 101 PHE A CA 1
ATOM 815 C C . PHE A 1 101 ? -4.455 6.672 -12.080 1.00 89.81 101 PHE A C 1
ATOM 817 O O . PHE A 1 101 ? -5.049 7.731 -12.253 1.00 89.81 101 PHE A O 1
ATOM 824 N N . GLU A 1 102 ? -4.996 5.490 -12.371 1.00 90.12 102 GLU A N 1
ATOM 825 C CA . GLU A 1 102 ? -6.374 5.353 -12.838 1.00 90.12 102 GLU A CA 1
ATOM 826 C C . GLU A 1 102 ? -7.358 5.812 -11.762 1.00 90.12 102 GLU A C 1
ATOM 828 O O . GLU A 1 102 ? -8.281 6.569 -12.058 1.00 90.12 102 GLU A O 1
ATOM 833 N N . PHE A 1 103 ? -7.132 5.399 -10.512 1.00 92.25 103 PHE A N 1
ATOM 834 C CA . PHE A 1 103 ? -7.911 5.858 -9.372 1.00 92.25 103 PHE A CA 1
ATOM 835 C C . PHE A 1 103 ? -7.890 7.382 -9.288 1.00 92.25 103 PHE A C 1
ATOM 837 O O . PHE A 1 103 ? -8.958 7.981 -9.277 1.00 92.25 103 PHE A O 1
ATOM 844 N N . TYR A 1 104 ? -6.711 8.008 -9.294 1.00 90.25 104 TYR A N 1
ATOM 845 C CA . TYR A 1 104 ? -6.593 9.463 -9.234 1.00 90.25 104 TYR A CA 1
ATOM 846 C C . TYR A 1 104 ? -7.289 10.156 -10.408 1.00 90.25 104 TYR A C 1
ATOM 848 O O . TYR A 1 104 ? -8.069 11.077 -10.184 1.00 90.25 104 TYR A O 1
ATOM 856 N N . TYR A 1 105 ? -7.068 9.685 -11.639 1.00 87.56 105 TYR A N 1
ATOM 857 C CA . TYR A 1 105 ? -7.706 10.241 -12.831 1.00 87.56 105 TYR A CA 1
ATOM 858 C C . TYR A 1 105 ? -9.232 10.215 -12.712 1.00 87.56 105 TYR A C 1
ATOM 860 O O . TYR A 1 105 ? -9.889 11.237 -12.883 1.00 87.56 105 TYR A O 1
ATOM 868 N N . ARG A 1 106 ? -9.817 9.066 -12.354 1.00 87.00 106 ARG A N 1
ATOM 869 C CA . ARG A 1 106 ? -11.272 8.969 -12.179 1.00 87.00 106 ARG A CA 1
ATOM 870 C C . ARG A 1 106 ? -11.746 9.817 -10.999 1.00 87.00 106 ARG A C 1
ATOM 872 O O . ARG A 1 106 ? -12.738 10.529 -11.115 1.00 87.00 106 ARG A O 1
ATOM 879 N N . PHE A 1 107 ? -11.026 9.781 -9.882 1.00 85.19 107 PHE A N 1
ATOM 880 C CA . PHE A 1 107 ? -11.385 10.503 -8.665 1.00 85.19 107 PHE A CA 1
ATOM 881 C C . PHE A 1 107 ? -11.448 12.022 -8.888 1.00 85.19 107 PHE A C 1
ATOM 883 O O . PHE A 1 107 ? -12.380 12.665 -8.406 1.00 85.19 107 PHE A O 1
ATOM 890 N N . THR A 1 108 ? -10.526 12.593 -9.668 1.00 82.69 108 THR A N 1
ATOM 891 C CA . THR A 1 108 ? -10.515 14.030 -9.994 1.00 82.69 108 THR A CA 1
ATOM 892 C C . THR A 1 108 ? -11.495 14.401 -11.108 1.00 82.69 108 THR A C 1
ATOM 894 O O . THR A 1 108 ? -12.140 15.450 -11.021 1.00 82.69 108 THR A O 1
ATOM 897 N N . MET A 1 109 ? -11.686 13.532 -12.109 1.00 76.75 109 MET A N 1
ATOM 898 C CA . MET A 1 109 ? -12.649 13.741 -13.201 1.00 76.75 109 MET A CA 1
ATOM 899 C C . MET A 1 109 ? -14.095 13.880 -12.704 1.00 76.75 109 MET A C 1
ATOM 901 O O . MET A 1 109 ? -14.853 14.673 -13.256 1.00 76.75 109 MET A O 1
ATOM 905 N N . PHE A 1 110 ? -14.475 13.180 -11.629 1.00 72.75 110 PHE A N 1
ATOM 906 C CA . PHE A 1 110 ? -15.822 13.254 -11.042 1.00 72.75 110 PHE A CA 1
ATOM 907 C C . PHE A 1 110 ? -15.979 14.334 -9.949 1.00 72.75 110 PHE A C 1
ATOM 909 O O . PHE A 1 110 ? -16.834 14.213 -9.073 1.00 72.75 110 PHE A O 1
ATOM 916 N N . GLY A 1 111 ? -15.182 15.409 -9.997 1.00 62.12 111 GLY A N 1
ATOM 917 C CA . GLY A 1 111 ? 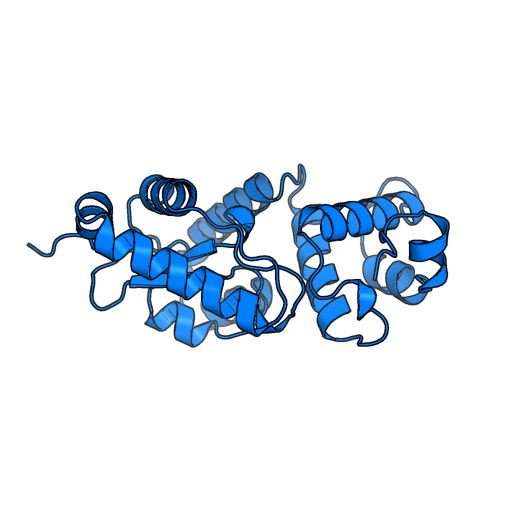-15.451 16.639 -9.236 1.00 62.12 111 GLY A CA 1
ATOM 918 C C . GLY A 1 111 ? -14.735 16.785 -7.889 1.00 62.12 111 GLY A C 1
ATOM 919 O O . GLY A 1 111 ? -15.118 17.644 -7.100 1.00 62.12 111 GLY A O 1
ATOM 920 N N . ARG A 1 112 ? -13.684 16.000 -7.613 1.00 69.31 112 ARG A N 1
ATOM 921 C CA . ARG A 1 112 ? -12.831 16.134 -6.407 1.00 69.31 112 ARG A CA 1
ATOM 922 C C . ARG A 1 112 ? -11.478 16.784 -6.722 1.00 69.31 112 ARG A C 1
ATOM 924 O O . ARG A 1 112 ? -10.424 16.257 -6.372 1.00 69.31 112 ARG A O 1
ATOM 931 N N . ARG A 1 113 ? -11.498 17.909 -7.447 1.00 63.56 113 ARG A N 1
ATOM 932 C CA . ARG A 1 113 ? -10.277 18.656 -7.828 1.00 63.56 113 ARG A CA 1
ATOM 933 C C . ARG A 1 113 ? -9.537 19.252 -6.622 1.00 63.56 113 ARG A C 1
ATOM 935 O O . ARG A 1 113 ? -8.352 19.534 -6.708 1.00 63.56 113 ARG A O 1
ATOM 942 N N . ASP A 1 114 ? -10.212 19.373 -5.479 1.00 67.62 114 ASP A N 1
ATOM 943 C CA . ASP A 1 114 ? -9.638 19.774 -4.188 1.00 67.62 114 ASP A CA 1
ATOM 944 C C . ASP A 1 114 ? -8.606 18.772 -3.634 1.00 67.62 114 ASP A C 1
ATOM 946 O O . ASP A 1 114 ? -7.944 19.039 -2.635 1.00 67.62 114 ASP A O 1
ATOM 950 N N . CYS A 1 115 ? -8.447 17.610 -4.274 1.00 75.69 115 CYS A N 1
ATOM 951 C CA . CYS A 1 115 ? -7.560 16.547 -3.814 1.00 75.69 115 CYS A CA 1
ATOM 952 C C . CYS A 1 115 ? -6.198 16.502 -4.532 1.00 75.69 115 CYS A C 1
ATOM 954 O O . CYS A 1 115 ? -5.399 15.619 -4.222 1.00 75.69 115 CYS A O 1
ATOM 956 N N . ASP A 1 116 ? -5.901 17.426 -5.451 1.00 84.50 116 ASP A N 1
ATOM 957 C CA . ASP A 1 116 ? -4.649 17.423 -6.227 1.00 84.50 116 ASP A CA 1
ATOM 958 C C . ASP A 1 116 ? -3.402 17.584 -5.355 1.00 84.50 116 ASP A C 1
ATOM 960 O O . ASP A 1 116 ? -2.431 16.834 -5.485 1.00 84.50 116 ASP A O 1
ATOM 964 N N . GLU A 1 117 ? -3.434 18.526 -4.416 1.00 87.12 117 GLU A N 1
ATOM 965 C CA . GLU A 1 117 ? -2.336 18.725 -3.472 1.00 87.12 117 GLU A CA 1
ATOM 966 C C . GLU A 1 117 ? -2.153 17.494 -2.574 1.00 87.12 117 GLU A C 1
ATOM 968 O O . GLU A 1 117 ? -1.045 16.982 -2.404 1.00 87.12 117 GLU A O 1
ATOM 973 N N . ASN A 1 118 ? -3.258 16.944 -2.068 1.00 89.88 118 ASN A N 1
ATOM 974 C CA . ASN A 1 118 ? -3.240 15.756 -1.219 1.00 89.88 118 ASN A CA 1
ATOM 975 C C . ASN A 1 118 ? -2.694 14.533 -1.955 1.00 89.88 118 ASN A C 1
ATOM 977 O O . ASN A 1 118 ? -1.923 13.761 -1.381 1.00 89.88 118 ASN A O 1
ATOM 981 N N . TRP A 1 119 ? -3.046 14.382 -3.231 1.00 90.38 119 TRP A N 1
ATOM 982 C CA . TRP A 1 119 ? -2.491 13.357 -4.097 1.00 90.38 119 TRP A CA 1
ATOM 983 C C . TRP A 1 119 ? -0.991 13.546 -4.311 1.00 90.38 119 TRP A C 1
ATOM 985 O O . TRP A 1 119 ? -0.232 12.594 -4.155 1.00 90.38 119 TRP A O 1
ATOM 995 N N . ASN A 1 120 ? -0.532 14.763 -4.609 1.00 89.88 120 ASN A N 1
ATOM 996 C CA . ASN A 1 120 ? 0.896 15.043 -4.758 1.00 89.88 120 ASN A CA 1
ATOM 997 C C . ASN A 1 120 ? 1.680 14.770 -3.467 1.00 89.88 120 ASN A C 1
ATOM 999 O O . ASN A 1 120 ? 2.780 14.213 -3.527 1.00 89.88 120 ASN A O 1
ATOM 1003 N N . ASN A 1 121 ? 1.097 15.079 -2.309 1.00 91.81 121 ASN A N 1
ATOM 1004 C CA . ASN A 1 121 ? 1.663 14.762 -1.000 1.00 91.81 121 ASN A CA 1
ATOM 1005 C C . ASN A 1 121 ? 1.734 13.248 -0.766 1.00 91.81 121 ASN A C 1
ATOM 1007 O O . ASN A 1 121 ? 2.780 12.742 -0.355 1.00 91.81 121 ASN A O 1
ATOM 1011 N N . LEU A 1 122 ? 0.665 12.514 -1.088 1.00 93.69 122 LEU A N 1
ATOM 1012 C CA . LEU A 1 122 ? 0.650 11.052 -1.044 1.00 93.69 122 LEU A CA 1
ATOM 1013 C C . LEU A 1 122 ? 1.726 10.468 -1.965 1.00 93.69 122 LEU A C 1
ATOM 1015 O O . LEU A 1 122 ? 2.553 9.688 -1.514 1.00 93.69 122 LEU A O 1
ATOM 1019 N N . ILE A 1 123 ? 1.785 10.883 -3.229 1.00 93.81 123 ILE A N 1
ATOM 1020 C CA . ILE A 1 123 ? 2.802 10.420 -4.179 1.00 93.81 123 ILE A CA 1
ATOM 1021 C C . ILE A 1 123 ? 4.217 10.706 -3.682 1.00 93.81 123 ILE A C 1
ATOM 1023 O O . ILE A 1 123 ? 5.086 9.844 -3.787 1.00 93.81 123 ILE A O 1
ATOM 1027 N N . THR A 1 124 ? 4.456 11.892 -3.128 1.00 93.81 124 THR A N 1
ATOM 1028 C CA . THR A 1 124 ? 5.764 12.257 -2.576 1.00 93.81 124 THR A CA 1
ATOM 1029 C C . THR A 1 124 ? 6.135 11.358 -1.403 1.00 93.81 124 THR A C 1
ATOM 1031 O O . THR A 1 124 ? 7.274 10.900 -1.323 1.00 93.81 124 THR A O 1
ATOM 1034 N N . TYR A 1 125 ? 5.177 11.066 -0.522 1.00 94.31 125 TYR A N 1
ATOM 1035 C CA . TYR A 1 125 ? 5.364 10.117 0.568 1.00 94.31 125 TYR A CA 1
ATOM 1036 C C . TYR A 1 125 ? 5.676 8.713 0.039 1.00 94.31 125 TYR A C 1
ATOM 1038 O O . TYR A 1 125 ? 6.713 8.155 0.389 1.00 94.31 125 TYR A O 1
ATOM 1046 N N . MET A 1 126 ? 4.847 8.172 -0.859 1.00 95.88 126 MET A N 1
ATOM 1047 C CA . MET A 1 126 ? 5.051 6.831 -1.413 1.00 95.88 126 MET A CA 1
ATOM 1048 C C . MET A 1 126 ? 6.404 6.725 -2.122 1.00 95.88 126 MET A C 1
ATOM 1050 O O . MET A 1 126 ? 7.158 5.795 -1.863 1.00 95.88 126 MET A O 1
ATOM 1054 N N . ARG A 1 127 ? 6.778 7.716 -2.938 1.00 94.81 127 ARG A N 1
ATOM 1055 C CA . ARG A 1 127 ? 8.092 7.773 -3.594 1.00 94.81 127 ARG A CA 1
ATOM 1056 C C . ARG A 1 127 ? 9.237 7.627 -2.587 1.00 94.81 127 ARG A C 1
ATOM 1058 O O . ARG A 1 127 ? 10.147 6.831 -2.810 1.00 94.81 127 ARG A O 1
ATOM 1065 N N . LYS A 1 128 ? 9.185 8.380 -1.481 1.00 94.88 128 LYS A N 1
ATOM 1066 C CA . LYS A 1 128 ? 10.196 8.317 -0.415 1.00 94.88 128 LYS A CA 1
ATOM 1067 C C . LYS A 1 128 ? 10.216 6.947 0.263 1.00 94.88 128 LYS A C 1
ATOM 1069 O O . LYS A 1 128 ? 11.295 6.406 0.472 1.00 94.88 128 LYS A O 1
ATOM 1074 N N . MET A 1 129 ? 9.050 6.359 0.537 1.00 93.62 129 MET A N 1
ATOM 1075 C CA . MET A 1 129 ? 8.947 5.020 1.132 1.00 93.62 129 MET A CA 1
ATOM 1076 C C . MET A 1 129 ? 9.572 3.941 0.241 1.00 93.62 129 MET A C 1
ATOM 1078 O O . MET A 1 129 ? 10.333 3.110 0.723 1.00 93.62 129 MET A O 1
ATOM 1082 N N . TYR A 1 130 ? 9.335 4.003 -1.071 1.00 93.44 130 TYR A N 1
ATOM 1083 C CA . TYR A 1 130 ? 9.963 3.110 -2.052 1.00 93.44 130 TYR A CA 1
ATOM 1084 C C . TYR A 1 130 ? 11.428 3.481 -2.369 1.00 93.44 130 TYR A C 1
ATOM 1086 O O . TYR A 1 130 ? 12.095 2.781 -3.136 1.00 93.44 130 TYR A O 1
ATOM 1094 N N . LYS A 1 131 ? 11.955 4.560 -1.772 1.00 94.25 131 LYS A N 1
ATOM 1095 C CA . LYS A 1 131 ? 13.321 5.073 -1.958 1.00 94.25 131 LYS A CA 1
ATOM 1096 C C . LYS A 1 131 ? 13.663 5.326 -3.434 1.00 94.25 131 LYS A C 1
ATOM 1098 O O . LYS A 1 131 ? 14.685 4.849 -3.923 1.00 94.25 131 LYS A O 1
ATOM 1103 N N . PHE A 1 132 ? 12.772 6.009 -4.147 1.00 88.94 132 PHE A N 1
ATOM 1104 C CA . PHE A 1 132 ? 13.070 6.587 -5.460 1.00 88.94 132 PHE A CA 1
ATOM 1105 C C . PHE A 1 132 ? 13.453 8.053 -5.283 1.00 88.94 132 PHE A C 1
ATOM 1107 O O . PHE A 1 132 ? 12.760 8.773 -4.563 1.00 88.94 132 PHE A O 1
ATOM 1114 N N . GLU A 1 133 ? 14.519 8.508 -5.932 1.00 89.25 133 GLU A N 1
ATOM 1115 C CA . GLU A 1 133 ? 14.944 9.913 -5.885 1.00 89.25 133 GLU A CA 1
ATOM 1116 C C . GLU A 1 133 ? 13.993 10.792 -6.696 1.00 89.25 133 GLU A C 1
ATOM 1118 O O . GLU A 1 133 ? 13.428 11.752 -6.164 1.00 89.25 133 GLU A O 1
ATOM 1123 N N . GLU A 1 134 ? 13.701 10.373 -7.925 1.00 85.00 134 GLU A N 1
ATOM 1124 C CA . GLU A 1 134 ? 12.863 11.122 -8.847 1.00 85.00 134 GLU A CA 1
ATOM 1125 C C . GLU A 1 134 ? 11.421 10.611 -8.903 1.00 85.00 134 GLU A C 1
ATOM 1127 O O . GLU A 1 134 ? 11.114 9.418 -8.806 1.00 85.00 134 GLU A O 1
ATOM 1132 N N . LYS A 1 135 ? 10.479 11.547 -9.077 1.00 81.19 135 LYS A N 1
ATOM 1133 C CA . LYS A 1 135 ? 9.046 11.224 -9.207 1.00 81.19 135 LYS A CA 1
ATOM 1134 C C . LYS A 1 135 ? 8.767 10.412 -10.474 1.00 81.19 135 LYS A C 1
ATOM 1136 O O . LYS A 1 135 ? 7.890 9.547 -10.454 1.00 81.19 135 LYS A O 1
ATOM 1141 N N . VAL A 1 136 ? 9.505 10.681 -11.553 1.00 77.25 136 VAL A N 1
ATOM 1142 C CA . VAL A 1 136 ? 9.351 9.978 -12.834 1.00 77.25 136 VAL A CA 1
ATOM 1143 C C . VAL A 1 136 ? 9.686 8.493 -12.704 1.00 77.25 136 VAL A C 1
ATOM 1145 O O . VAL A 1 136 ? 8.921 7.662 -13.191 1.00 77.25 136 VAL A O 1
ATOM 1148 N N . ASP A 1 137 ? 10.731 8.143 -11.955 1.00 82.94 137 ASP A N 1
ATOM 1149 C CA . ASP A 1 137 ? 11.137 6.747 -11.775 1.00 82.94 137 ASP A CA 1
ATOM 1150 C C . ASP A 1 137 ? 10.121 5.967 -10.958 1.00 82.94 137 ASP A C 1
ATOM 1152 O O . ASP A 1 137 ? 9.759 4.847 -11.310 1.00 82.94 137 ASP A O 1
ATOM 1156 N N . PHE A 1 138 ? 9.572 6.587 -9.914 1.00 88.56 138 PHE A N 1
ATOM 1157 C CA . PHE A 1 138 ? 8.497 5.973 -9.145 1.00 88.56 138 PHE A CA 1
ATOM 1158 C C . PHE A 1 138 ? 7.245 5.724 -10.001 1.00 88.56 138 PHE A C 1
ATOM 1160 O O . PHE A 1 138 ? 6.590 4.686 -9.883 1.00 88.56 138 PHE A O 1
ATOM 1167 N N . PHE A 1 139 ? 6.910 6.650 -10.902 1.00 86.44 139 PHE A N 1
ATOM 1168 C CA . PHE A 1 139 ? 5.775 6.482 -11.811 1.00 86.44 139 PHE A CA 1
ATOM 1169 C C . PHE A 1 139 ? 6.014 5.361 -12.816 1.00 86.44 139 PHE A C 1
ATOM 1171 O O . PHE A 1 139 ? 5.125 4.536 -13.049 1.00 86.44 139 PHE A O 1
ATOM 1178 N N . SER A 1 140 ? 7.217 5.311 -13.376 1.00 84.88 140 SER A N 1
ATOM 1179 C CA . SER A 1 140 ? 7.661 4.251 -14.273 1.00 84.88 140 SER A CA 1
ATOM 1180 C C . SER A 1 140 ? 7.682 2.887 -13.577 1.00 84.88 140 SER A C 1
ATOM 1182 O O . SER A 1 140 ? 7.222 1.913 -14.169 1.00 84.88 140 SER A O 1
ATOM 1184 N N . PHE A 1 141 ? 8.070 2.819 -12.301 1.00 90.06 141 PHE A N 1
ATOM 1185 C CA . PHE A 1 141 ? 7.995 1.601 -11.493 1.00 90.06 141 PHE A CA 1
ATOM 1186 C C . PHE A 1 141 ? 6.551 1.112 -11.287 1.00 90.06 141 PHE A C 1
ATOM 1188 O O . PHE A 1 141 ? 6.255 -0.060 -11.499 1.00 90.06 141 PHE A O 1
ATOM 1195 N N . ILE A 1 142 ? 5.602 1.991 -10.949 1.00 90.12 142 ILE A N 1
ATOM 1196 C CA . ILE A 1 142 ? 4.187 1.583 -10.826 1.00 90.12 142 ILE A CA 1
ATOM 1197 C C . ILE A 1 142 ? 3.648 1.076 -12.172 1.00 90.12 142 ILE A C 1
ATOM 1199 O O . ILE A 1 142 ? 2.907 0.090 -12.214 1.00 90.12 142 ILE A O 1
ATOM 1203 N N . ARG A 1 143 ? 4.024 1.730 -13.280 1.00 85.56 143 ARG A N 1
ATOM 1204 C CA . ARG A 1 143 ? 3.671 1.275 -14.635 1.00 85.56 143 ARG A CA 1
ATOM 1205 C C . ARG A 1 143 ? 4.304 -0.075 -14.965 1.00 85.56 143 ARG A C 1
ATOM 1207 O O . ARG A 1 143 ? 3.635 -0.893 -15.586 1.00 85.56 143 ARG A O 1
ATOM 1214 N N . PHE A 1 144 ? 5.534 -0.328 -14.523 1.00 86.81 144 PHE A N 1
ATOM 1215 C CA . PHE A 1 144 ? 6.175 -1.637 -14.624 1.00 86.81 144 PHE A CA 1
ATOM 1216 C C . PHE A 1 144 ? 5.369 -2.702 -13.879 1.00 86.81 144 PHE A C 1
ATOM 1218 O O . PHE A 1 144 ? 4.984 -3.694 -14.488 1.00 86.81 144 PHE A O 1
ATOM 1225 N N . CYS A 1 145 ? 4.993 -2.466 -12.619 1.00 90.25 145 CYS A N 1
ATOM 1226 C CA . CYS A 1 145 ? 4.145 -3.392 -11.859 1.00 90.25 145 CYS A CA 1
ATOM 1227 C C . CYS A 1 145 ? 2.815 -3.690 -12.574 1.00 90.25 145 CYS A C 1
ATOM 1229 O O . CYS A 1 145 ? 2.380 -4.840 -12.640 1.00 90.25 145 CYS A O 1
ATOM 1231 N N . TRP A 1 146 ? 2.179 -2.664 -13.148 1.00 87.12 146 TRP A N 1
ATOM 1232 C CA . TRP A 1 146 ? 0.964 -2.832 -13.948 1.00 87.12 146 TRP A CA 1
ATOM 1233 C C . TRP A 1 146 ? 1.211 -3.641 -15.228 1.00 87.12 146 TRP A C 1
ATOM 1235 O O . TRP A 1 146 ? 0.407 -4.499 -15.584 1.00 87.12 146 TRP A O 1
ATOM 1245 N N . PHE A 1 147 ? 2.334 -3.409 -15.909 1.00 85.38 147 PHE A N 1
ATOM 1246 C CA . PHE A 1 147 ? 2.716 -4.177 -17.088 1.00 85.38 147 PHE A CA 1
ATOM 1247 C C . PHE A 1 147 ? 2.914 -5.659 -16.749 1.00 85.38 147 PHE A C 1
ATOM 1249 O O . PHE A 1 147 ? 2.334 -6.502 -17.429 1.00 85.38 147 PHE A O 1
ATOM 1256 N N . ILE A 1 148 ? 3.633 -5.989 -15.670 1.00 86.12 148 ILE A N 1
ATOM 1257 C CA . ILE A 1 148 ? 3.796 -7.379 -15.210 1.00 86.12 148 ILE A CA 1
ATOM 1258 C C . ILE A 1 148 ? 2.428 -8.017 -14.952 1.00 86.12 148 ILE A C 1
ATOM 1260 O O . ILE A 1 148 ? 2.156 -9.115 -15.430 1.00 86.12 148 ILE A O 1
ATOM 1264 N N . GLN A 1 149 ? 1.527 -7.299 -14.272 1.00 87.62 149 GLN A N 1
ATOM 1265 C CA . GLN A 1 149 ? 0.169 -7.773 -13.985 1.00 87.62 149 GLN A CA 1
ATOM 1266 C C . GLN A 1 149 ? -0.604 -8.170 -15.253 1.00 87.62 149 GLN A C 1
ATOM 1268 O O . GLN A 1 149 ? -1.413 -9.098 -15.212 1.00 87.62 149 GLN A O 1
ATOM 1273 N N . LYS A 1 150 ? -0.384 -7.475 -16.375 1.00 85.81 150 LYS A N 1
ATOM 1274 C CA . LYS A 1 150 ? -1.051 -7.750 -17.657 1.00 85.81 150 LYS A CA 1
ATOM 1275 C C . LYS A 1 150 ? -0.358 -8.814 -18.506 1.00 85.81 150 LYS A C 1
ATOM 1277 O O . LYS A 1 150 ? -0.971 -9.288 -19.458 1.00 85.81 150 LYS A O 1
ATOM 1282 N N . ASN A 1 151 ? 0.876 -9.190 -18.179 1.00 83.31 151 ASN A N 1
ATOM 1283 C CA . ASN A 1 151 ? 1.712 -10.046 -19.015 1.00 83.31 151 ASN A CA 1
ATOM 1284 C C . ASN A 1 151 ? 2.158 -11.293 -18.229 1.00 83.31 151 ASN A C 1
ATOM 1286 O O . ASN A 1 151 ? 3.186 -11.265 -17.551 1.00 83.31 151 ASN A O 1
ATOM 1290 N N . PRO A 1 152 ? 1.416 -12.413 -18.322 1.00 76.44 152 PRO A N 1
ATOM 1291 C CA . PRO A 1 152 ? 1.644 -13.603 -17.496 1.00 76.44 152 PRO A CA 1
ATOM 1292 C C . PRO A 1 152 ? 3.007 -14.278 -17.714 1.00 76.44 152 PRO A C 1
ATOM 1294 O O . PRO A 1 152 ? 3.451 -15.025 -16.848 1.00 76.44 152 PRO A O 1
ATOM 1297 N N . HIS A 1 153 ? 3.708 -13.985 -18.815 1.00 78.00 153 HIS A N 1
ATOM 1298 C CA . HIS A 1 153 ? 5.079 -14.455 -19.055 1.00 78.00 153 HIS A CA 1
ATOM 1299 C C . HIS A 1 153 ? 6.056 -14.044 -17.943 1.00 78.00 153 HIS A C 1
ATOM 1301 O O . HIS A 1 153 ? 7.035 -14.734 -17.692 1.00 78.00 153 HIS A O 1
ATOM 1307 N N . TYR A 1 154 ? 5.755 -12.976 -17.208 1.00 77.81 154 TYR A N 1
ATOM 1308 C CA . TYR A 1 154 ? 6.579 -12.490 -16.109 1.00 77.81 154 TYR A CA 1
ATOM 1309 C C . TYR A 1 154 ? 6.187 -13.055 -14.733 1.00 77.81 154 TYR A C 1
ATOM 1311 O O . TYR A 1 154 ? 6.468 -12.439 -13.704 1.00 77.81 154 TYR A O 1
ATOM 1319 N N . PHE A 1 155 ? 5.541 -14.225 -14.685 1.00 76.25 155 PHE A N 1
ATOM 1320 C CA . PHE A 1 155 ? 5.066 -14.844 -13.441 1.00 76.25 155 PHE A CA 1
ATOM 1321 C C . PHE A 1 155 ? 6.163 -15.051 -12.386 1.00 76.25 155 PHE A C 1
ATOM 1323 O O . PHE A 1 155 ? 5.856 -15.065 -11.202 1.00 76.25 155 PHE A O 1
ATOM 1330 N N . LEU A 1 156 ? 7.436 -15.167 -12.777 1.00 77.88 156 LEU A N 1
ATOM 1331 C CA . LEU A 1 156 ? 8.553 -15.290 -11.831 1.00 77.88 156 LEU A CA 1
ATOM 1332 C C . LEU A 1 156 ? 8.714 -14.057 -10.923 1.00 77.88 156 LEU A C 1
ATOM 1334 O O . LEU A 1 156 ? 9.283 -14.159 -9.838 1.00 77.88 156 LEU A O 1
ATOM 1338 N N . MET A 1 157 ? 8.190 -12.902 -11.346 1.00 77.06 157 MET A N 1
ATOM 1339 C CA . MET A 1 157 ? 8.169 -11.670 -10.552 1.00 77.06 157 MET A CA 1
ATOM 1340 C C . MET A 1 157 ? 6.994 -11.602 -9.572 1.00 77.06 157 MET A C 1
ATOM 1342 O O . MET A 1 157 ? 6.968 -10.738 -8.696 1.00 77.06 157 MET A O 1
ATOM 1346 N N . VAL A 1 158 ? 6.018 -12.502 -9.699 1.00 81.19 158 VAL A N 1
ATOM 1347 C CA . VAL A 1 158 ? 4.872 -12.567 -8.793 1.00 81.19 158 VAL A CA 1
ATOM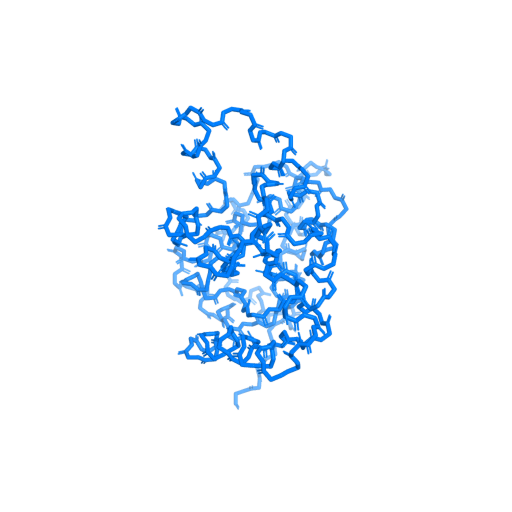 1348 C C . VAL A 1 158 ? 5.316 -13.114 -7.441 1.00 81.19 158 VAL A C 1
ATOM 1350 O O . VAL A 1 158 ? 6.033 -14.107 -7.369 1.00 81.19 158 VAL A O 1
ATOM 1353 N N . GLY A 1 159 ? 4.876 -12.475 -6.356 1.00 80.75 159 GLY A N 1
ATOM 1354 C CA . GLY A 1 159 ? 5.193 -12.938 -4.999 1.00 80.75 159 GLY A CA 1
ATOM 1355 C C . GLY A 1 159 ? 6.591 -12.568 -4.500 1.00 80.75 159 GLY A C 1
ATOM 1356 O O . GLY A 1 159 ? 6.909 -12.848 -3.345 1.00 80.75 159 GLY A O 1
ATOM 1357 N N . GLN A 1 160 ? 7.416 -11.911 -5.320 1.00 85.94 160 GLN A N 1
ATOM 1358 C CA . GLN A 1 160 ? 8.761 -11.515 -4.915 1.00 85.94 160 GLN A CA 1
ATOM 1359 C C . GLN A 1 160 ? 8.729 -10.386 -3.864 1.00 85.94 160 GLN A C 1
ATOM 1361 O O . GLN A 1 160 ? 7.839 -9.530 -3.886 1.00 85.94 160 GLN A O 1
ATOM 1366 N N . PRO A 1 161 ? 9.706 -10.337 -2.937 1.00 86.38 161 PRO A N 1
ATOM 1367 C CA . PRO A 1 161 ? 9.928 -9.179 -2.078 1.00 86.38 161 PRO A CA 1
ATOM 1368 C C . PRO A 1 161 ? 10.056 -7.883 -2.886 1.00 86.38 161 PRO A C 1
ATOM 1370 O O . PRO A 1 161 ? 10.689 -7.862 -3.942 1.00 86.38 161 PRO A O 1
ATOM 1373 N N . LEU A 1 162 ? 9.516 -6.782 -2.350 1.00 87.50 162 LEU A N 1
ATOM 1374 C CA . LEU A 1 162 ? 9.513 -5.478 -3.022 1.00 87.50 162 LEU A CA 1
ATOM 1375 C C . LEU A 1 162 ? 10.911 -5.048 -3.494 1.00 87.50 162 LEU A C 1
ATOM 1377 O O . LEU A 1 162 ? 11.059 -4.546 -4.605 1.00 87.50 162 LEU A O 1
ATOM 1381 N N . GLU A 1 163 ? 11.930 -5.277 -2.668 1.00 88.38 163 GLU A N 1
ATOM 1382 C CA . GLU A 1 163 ? 13.314 -4.920 -2.983 1.00 88.38 163 GLU A CA 1
ATOM 1383 C C . GLU A 1 163 ? 13.836 -5.655 -4.228 1.00 88.38 163 GLU A C 1
ATOM 1385 O O . GLU A 1 163 ? 14.513 -5.055 -5.057 1.00 88.38 163 GLU A O 1
ATOM 1390 N N . ILE A 1 164 ? 13.462 -6.927 -4.416 1.00 87.25 164 ILE A N 1
ATOM 1391 C CA . ILE A 1 164 ? 13.846 -7.702 -5.605 1.00 87.25 164 ILE A CA 1
ATOM 1392 C C . ILE A 1 164 ? 13.185 -7.102 -6.846 1.00 87.25 164 ILE A C 1
ATOM 1394 O O . ILE A 1 164 ? 13.875 -6.783 -7.811 1.00 87.25 164 ILE A O 1
ATOM 1398 N N . VAL A 1 165 ? 11.869 -6.867 -6.803 1.00 87.19 165 VAL A N 1
ATOM 1399 C CA . VAL A 1 165 ? 11.126 -6.277 -7.933 1.00 87.19 165 VAL A CA 1
ATOM 1400 C C . VAL A 1 165 ? 11.678 -4.895 -8.297 1.00 87.19 165 VAL A C 1
ATOM 1402 O O . VAL A 1 165 ? 11.812 -4.558 -9.475 1.00 87.19 165 VAL A O 1
ATOM 1405 N N . LYS A 1 166 ? 12.027 -4.090 -7.290 1.00 89.25 166 LYS A N 1
ATOM 1406 C CA . LYS A 1 166 ? 12.633 -2.773 -7.484 1.00 89.25 166 LYS A CA 1
ATOM 1407 C C . LYS A 1 166 ? 14.013 -2.875 -8.133 1.00 89.25 166 LYS A C 1
ATOM 1409 O O . LYS A 1 166 ? 14.269 -2.157 -9.095 1.00 89.25 166 LYS A O 1
ATOM 1414 N N . ASN A 1 167 ? 14.884 -3.752 -7.642 1.00 88.31 167 ASN A N 1
ATOM 1415 C CA . ASN A 1 167 ? 16.224 -3.920 -8.204 1.00 88.31 167 ASN A CA 1
ATOM 1416 C C . ASN A 1 167 ? 16.164 -4.418 -9.649 1.00 88.31 167 ASN A C 1
ATOM 1418 O O . ASN A 1 167 ? 16.883 -3.897 -10.493 1.00 88.31 167 ASN A O 1
ATOM 1422 N N . MET A 1 168 ? 15.229 -5.319 -9.967 1.00 84.88 168 MET A N 1
ATOM 1423 C CA . MET A 1 168 ? 14.951 -5.719 -11.350 1.00 84.88 168 MET A CA 1
ATOM 1424 C C . MET A 1 168 ? 14.578 -4.517 -12.218 1.00 84.88 168 MET A C 1
ATOM 1426 O O . MET A 1 168 ? 15.170 -4.323 -13.277 1.00 84.88 168 MET A O 1
ATOM 1430 N N . TYR A 1 169 ? 13.626 -3.693 -11.766 1.00 86.69 169 TYR A N 1
ATOM 1431 C CA . TYR A 1 169 ? 13.242 -2.470 -12.471 1.00 86.69 169 TYR A CA 1
ATOM 1432 C C . TYR A 1 169 ? 14.448 -1.555 -12.721 1.00 86.69 169 TYR A C 1
ATOM 1434 O O . TYR A 1 169 ? 14.647 -1.111 -13.848 1.00 86.69 169 TYR A O 1
ATOM 1442 N N . LEU A 1 170 ? 15.274 -1.305 -11.703 1.00 85.94 170 LEU A N 1
ATOM 1443 C CA . LEU A 1 170 ? 16.444 -0.436 -11.834 1.00 85.94 170 LEU A CA 1
ATOM 1444 C C . LEU A 1 170 ? 17.476 -1.002 -12.818 1.00 85.94 170 LEU A C 1
ATOM 1446 O O . LEU A 1 170 ? 17.941 -0.261 -13.675 1.00 85.94 170 LEU A O 1
ATOM 1450 N N . SER A 1 171 ? 17.766 -2.307 -12.775 1.00 84.12 171 SER A N 1
ATOM 1451 C CA . SER A 1 171 ? 18.679 -2.955 -13.730 1.00 84.12 171 SER A CA 1
ATOM 1452 C C . SER A 1 171 ? 18.178 -2.887 -15.175 1.00 84.12 171 SER A C 1
ATOM 1454 O O . SER A 1 171 ? 18.968 -2.719 -16.101 1.00 84.12 171 SER A O 1
ATOM 1456 N N . ILE A 1 172 ? 16.863 -2.996 -15.388 1.00 80.06 172 ILE A N 1
ATOM 1457 C CA . ILE A 1 172 ? 16.254 -2.794 -16.709 1.00 80.06 172 ILE A CA 1
ATOM 1458 C C . ILE A 1 172 ? 16.470 -1.348 -17.157 1.00 80.06 172 ILE A C 1
ATOM 1460 O O . ILE A 1 172 ? 16.908 -1.101 -18.278 1.00 80.06 172 ILE A O 1
ATOM 1464 N N . MET A 1 173 ? 16.143 -0.386 -16.296 1.00 78.62 173 MET A N 1
ATOM 1465 C CA . MET A 1 173 ? 16.239 1.027 -16.650 1.00 78.62 173 MET A CA 1
ATOM 1466 C C . MET A 1 173 ? 17.677 1.455 -16.933 1.00 78.62 173 MET A C 1
ATOM 1468 O O . MET A 1 173 ? 17.876 2.250 -17.845 1.00 78.62 173 MET A O 1
ATOM 1472 N N . ASP A 1 174 ? 18.652 0.903 -16.211 1.00 81.44 174 ASP A N 1
ATOM 1473 C CA . ASP A 1 174 ? 20.081 1.118 -16.445 1.00 81.44 174 ASP A CA 1
ATOM 1474 C C . ASP A 1 174 ? 20.497 0.609 -17.835 1.00 81.44 174 ASP A C 1
ATOM 1476 O O . ASP A 1 174 ? 20.960 1.387 -18.672 1.00 81.44 174 ASP A O 1
ATOM 1480 N N . LYS A 1 175 ? 20.185 -0.657 -18.150 1.00 76.12 175 LYS A N 1
ATOM 1481 C CA . LYS A 1 175 ? 20.517 -1.291 -19.439 1.00 76.12 175 LYS A CA 1
ATOM 1482 C C . LYS A 1 175 ? 19.904 -0.588 -20.654 1.00 76.12 175 LYS A C 1
ATOM 1484 O O . LYS A 1 175 ? 20.532 -0.531 -21.708 1.00 76.12 175 LYS A O 1
ATOM 1489 N N . TYR A 1 176 ? 18.665 -0.115 -20.535 1.00 71.44 176 TYR A N 1
ATOM 1490 C CA . TYR A 1 176 ? 17.919 0.494 -21.642 1.00 71.44 176 TYR A CA 1
ATOM 1491 C C . TYR A 1 176 ? 17.908 2.027 -21.592 1.00 71.44 176 TYR A C 1
ATOM 1493 O O . TYR A 1 176 ? 17.162 2.664 -22.343 1.00 71.44 176 TYR A O 1
ATOM 1501 N N . SER A 1 177 ? 18.723 2.636 -20.727 1.00 67.00 177 SER A N 1
ATOM 1502 C CA . SER A 1 177 ? 18.941 4.077 -20.757 1.00 67.00 177 SER A CA 1
ATOM 1503 C C . SER A 1 177 ? 19.777 4.438 -21.990 1.00 67.00 177 SER A C 1
ATOM 1505 O O . SER A 1 177 ? 20.945 4.085 -22.112 1.00 67.00 177 SER A O 1
ATOM 1507 N N . ILE A 1 178 ? 19.156 5.126 -22.949 1.00 53.81 178 ILE A N 1
ATOM 1508 C CA . ILE A 1 178 ? 19.852 5.737 -24.086 1.00 53.81 178 ILE A CA 1
ATOM 1509 C C . ILE A 1 178 ? 19.963 7.233 -23.765 1.00 53.81 178 ILE A C 1
ATOM 1511 O O . ILE A 1 178 ? 18.952 7.897 -23.521 1.00 53.81 178 ILE A O 1
ATOM 1515 N N . ASP A 1 179 ? 21.191 7.749 -23.700 1.00 52.34 179 ASP A N 1
ATOM 1516 C CA . ASP A 1 179 ? 21.529 9.172 -23.520 1.00 52.34 179 ASP A CA 1
ATOM 1517 C C . ASP A 1 179 ? 20.977 9.856 -22.252 1.00 52.34 179 ASP A C 1
ATOM 1519 O O . ASP A 1 179 ? 20.632 11.041 -22.267 1.00 52.34 179 ASP A O 1
ATOM 1523 N N . GLY A 1 180 ? 20.858 9.126 -21.137 1.00 52.38 180 GLY A N 1
ATOM 1524 C CA . GLY A 1 180 ? 20.467 9.706 -19.842 1.00 52.38 180 GLY A CA 1
ATOM 1525 C C . GLY A 1 180 ? 19.030 10.247 -19.783 1.00 52.38 180 GLY A C 1
ATOM 1526 O O . GLY A 1 180 ? 18.668 10.951 -18.842 1.00 52.38 180 GLY A O 1
ATOM 1527 N N . LYS A 1 181 ? 18.184 9.933 -20.776 1.00 50.72 181 LYS A N 1
ATOM 1528 C CA . LYS A 1 181 ? 16.770 10.331 -20.800 1.00 50.72 181 LYS A CA 1
ATOM 1529 C C . LYS A 1 181 ? 15.875 9.124 -20.522 1.00 50.72 181 LYS A C 1
ATOM 1531 O O . LYS A 1 181 ? 15.600 8.322 -21.408 1.00 50.72 181 LYS A O 1
ATOM 1536 N N . HIS A 1 182 ? 15.330 9.048 -19.306 1.00 52.72 182 HIS A N 1
ATOM 1537 C CA . HIS A 1 182 ? 14.381 8.016 -18.849 1.00 52.72 182 HIS A CA 1
ATOM 1538 C C . HIS A 1 182 ? 12.969 8.104 -19.472 1.00 52.72 182 HIS A C 1
ATOM 1540 O O . HIS A 1 182 ? 11.973 7.764 -18.833 1.00 52.72 182 HIS A O 1
ATOM 1546 N N . ASN A 1 183 ? 12.833 8.568 -20.717 1.00 46.09 183 ASN A N 1
ATOM 1547 C CA . ASN A 1 183 ? 11.522 8.776 -21.327 1.00 46.09 183 ASN A CA 1
ATOM 1548 C C . ASN A 1 183 ? 11.098 7.608 -22.223 1.00 46.09 183 ASN A C 1
ATOM 1550 O O . ASN A 1 183 ? 11.794 7.225 -23.151 1.00 46.09 183 ASN A O 1
ATOM 1554 N N . TYR A 1 184 ? 9.882 7.113 -21.979 1.00 46.16 184 TYR A N 1
ATOM 1555 C CA . TYR A 1 184 ? 9.048 6.351 -22.920 1.00 46.16 184 TYR A CA 1
ATOM 1556 C C . TYR A 1 184 ? 9.521 4.963 -23.388 1.00 46.16 184 TYR A C 1
ATOM 1558 O O . TYR A 1 184 ? 8.775 4.288 -24.099 1.00 46.16 184 TYR A O 1
ATOM 1566 N N . TYR A 1 185 ? 10.687 4.480 -22.957 1.00 50.28 185 TYR A N 1
ATOM 1567 C CA . TYR A 1 185 ? 11.196 3.173 -23.388 1.00 50.28 185 TYR A CA 1
ATOM 1568 C C . TYR A 1 185 ? 10.731 1.986 -22.554 1.00 50.28 185 TYR A C 1
ATOM 1570 O O . TYR A 1 185 ? 11.025 0.861 -22.938 1.00 50.28 185 TYR A O 1
ATOM 1578 N N . THR A 1 186 ? 9.943 2.170 -21.491 1.00 54.38 186 THR A N 1
ATOM 1579 C CA . THR A 1 186 ? 9.463 1.038 -20.682 1.00 54.38 186 THR A CA 1
ATOM 1580 C C . THR A 1 186 ? 8.740 -0.007 -21.527 1.00 54.38 186 THR A C 1
ATOM 1582 O O . THR A 1 186 ? 9.000 -1.182 -21.348 1.00 54.38 186 THR A O 1
ATOM 1585 N N . HIS A 1 187 ? 7.931 0.364 -22.523 1.00 50.84 187 HIS A N 1
ATOM 1586 C CA . HIS A 1 187 ? 7.290 -0.641 -23.380 1.00 50.84 187 HIS A CA 1
ATOM 1587 C C . HIS A 1 187 ? 8.231 -1.338 -24.369 1.00 50.84 187 HIS A C 1
ATOM 1589 O O . HIS A 1 187 ? 8.044 -2.527 -24.609 1.00 50.84 187 HIS A O 1
ATOM 1595 N N . LYS A 1 188 ? 9.223 -0.642 -24.943 1.00 58.53 188 LYS A N 1
ATOM 1596 C CA . LYS A 1 188 ? 10.191 -1.263 -25.863 1.00 58.53 188 LYS A CA 1
ATOM 1597 C C . LYS A 1 188 ? 11.191 -2.126 -25.093 1.00 58.53 188 LYS A C 1
ATOM 1599 O O . LYS A 1 188 ? 11.299 -3.308 -25.385 1.00 58.53 188 LYS A O 1
ATOM 1604 N N . ALA A 1 189 ? 11.800 -1.561 -24.049 1.00 60.69 189 ALA A N 1
ATOM 1605 C CA . ALA A 1 189 ? 12.659 -2.274 -23.113 1.00 60.69 189 ALA A CA 1
ATOM 1606 C C . ALA A 1 189 ? 11.941 -3.503 -22.553 1.00 60.69 189 ALA A C 1
ATOM 1608 O O . ALA A 1 189 ? 12.479 -4.595 -22.621 1.00 60.69 189 ALA A O 1
ATOM 1609 N N . MET A 1 190 ? 10.686 -3.374 -22.100 1.00 61.41 190 MET A N 1
ATOM 1610 C CA . MET A 1 190 ? 9.948 -4.525 -21.575 1.00 61.41 190 MET A CA 1
ATOM 1611 C C . MET A 1 190 ? 9.573 -5.560 -22.632 1.00 61.41 190 MET A C 1
ATOM 1613 O O . MET A 1 190 ? 9.577 -6.736 -22.307 1.00 61.41 190 MET A O 1
ATOM 1617 N N . ARG A 1 191 ? 9.295 -5.182 -23.887 1.00 59.28 191 ARG A N 1
ATOM 1618 C CA . ARG A 1 191 ? 9.101 -6.165 -24.974 1.00 59.28 191 ARG A CA 1
ATOM 1619 C C . ARG A 1 191 ? 10.381 -6.927 -25.321 1.00 59.28 191 ARG A C 1
ATOM 1621 O O . ARG A 1 191 ? 10.290 -8.052 -25.792 1.00 59.28 191 ARG A O 1
ATOM 1628 N N . GLU A 1 192 ? 11.538 -6.309 -25.111 1.00 57.91 192 GLU A N 1
ATOM 1629 C CA . GLU A 1 192 ? 12.859 -6.897 -25.359 1.00 57.91 192 GLU A CA 1
ATOM 1630 C C . GLU A 1 192 ? 13.416 -7.652 -24.136 1.00 57.91 192 GLU A C 1
ATOM 1632 O O . GLU A 1 192 ? 14.435 -8.331 -24.249 1.00 57.91 192 GLU A O 1
ATOM 1637 N N . LEU A 1 193 ? 12.750 -7.572 -22.976 1.00 59.66 193 LEU A N 1
ATOM 1638 C CA . LEU A 1 193 ? 13.081 -8.368 -21.795 1.00 59.66 193 LEU A CA 1
ATOM 1639 C C . LEU A 1 193 ? 12.559 -9.795 -21.942 1.00 59.66 193 LEU A C 1
ATOM 1641 O O . LEU A 1 193 ? 11.389 -10.077 -21.669 1.00 59.66 193 LEU A O 1
ATOM 1645 N N . ASP A 1 194 ? 13.466 -10.688 -22.315 1.00 59.25 194 ASP A N 1
ATOM 1646 C CA . ASP A 1 194 ? 13.301 -12.132 -22.198 1.00 59.25 194 ASP A CA 1
ATOM 1647 C C . ASP A 1 194 ? 13.585 -12.597 -20.753 1.00 59.25 194 ASP A C 1
ATOM 1649 O O . ASP A 1 194 ? 14.382 -12.000 -20.027 1.00 59.25 194 ASP A O 1
ATOM 1653 N N . ILE A 1 195 ? 12.925 -13.674 -20.320 1.00 56.00 195 ILE A N 1
ATOM 1654 C CA . ILE A 1 195 ? 13.122 -14.319 -19.014 1.00 56.00 195 ILE A CA 1
ATOM 1655 C C . ILE A 1 195 ? 14.601 -14.683 -18.798 1.00 56.00 195 ILE A C 1
ATOM 1657 O O . ILE A 1 195 ? 15.092 -14.590 -17.669 1.00 56.00 195 ILE A O 1
ATOM 1661 N N . SER A 1 196 ? 15.314 -15.028 -19.877 1.00 53.66 196 SER A N 1
ATOM 1662 C CA . SER A 1 196 ? 16.763 -15.276 -19.893 1.00 53.66 196 SER A CA 1
ATOM 1663 C C . SER A 1 196 ? 17.565 -14.149 -19.233 1.00 53.66 196 SER A C 1
ATOM 1665 O O . SER A 1 196 ? 18.428 -14.436 -18.407 1.00 53.66 196 SER A O 1
ATOM 1667 N N . PHE A 1 197 ? 17.202 -12.879 -19.449 1.00 62.34 197 PHE A N 1
ATOM 1668 C CA . PHE A 1 197 ? 17.869 -11.730 -18.827 1.00 62.34 197 PHE A CA 1
ATOM 1669 C C . PHE A 1 197 ? 17.864 -11.804 -17.294 1.00 62.34 197 PHE A C 1
ATOM 1671 O O . PHE A 1 197 ? 18.871 -11.516 -16.644 1.00 62.34 197 PHE A O 1
ATOM 1678 N N . PHE A 1 198 ? 16.739 -12.198 -16.695 1.00 57.00 198 PHE A N 1
ATOM 1679 C CA . PHE A 1 198 ? 16.607 -12.250 -15.238 1.00 57.00 198 PHE A CA 1
ATOM 1680 C C . PHE A 1 198 ? 17.373 -13.423 -14.621 1.00 57.00 198 PHE A C 1
ATOM 1682 O O . PHE A 1 198 ? 17.871 -13.306 -13.498 1.00 57.00 198 PHE A O 1
ATOM 1689 N N . LEU A 1 199 ? 17.481 -14.529 -15.362 1.00 55.59 199 LEU A N 1
ATOM 1690 C CA . LEU A 1 199 ? 18.244 -15.713 -14.971 1.00 55.59 199 LEU A CA 1
ATOM 1691 C C . LEU A 1 199 ? 19.756 -15.472 -15.111 1.00 55.59 199 LEU A C 1
ATOM 1693 O O . LEU A 1 199 ? 20.511 -15.764 -14.185 1.00 55.59 199 LEU A O 1
ATOM 1697 N N . GLU A 1 200 ? 20.196 -14.867 -16.217 1.00 61.41 200 GLU A N 1
ATOM 1698 C CA . GLU A 1 200 ? 21.605 -14.555 -16.501 1.00 61.41 200 GLU A CA 1
ATOM 1699 C C . GLU A 1 200 ? 22.207 -13.574 -15.490 1.00 61.41 200 GLU A C 1
ATOM 1701 O O . GLU A 1 200 ? 23.346 -13.739 -15.055 1.00 61.41 200 GLU A O 1
ATOM 1706 N N . ASN A 1 201 ? 21.423 -12.585 -15.053 1.00 56.84 201 ASN A N 1
ATOM 1707 C CA . ASN A 1 201 ? 21.876 -11.581 -14.089 1.00 56.84 201 ASN A CA 1
ATOM 1708 C C . ASN A 1 201 ? 21.727 -12.027 -12.623 1.00 56.84 201 ASN A C 1
ATOM 1710 O O . ASN A 1 201 ? 21.961 -11.227 -11.718 1.00 56.84 201 ASN A O 1
ATOM 1714 N N . LYS A 1 202 ? 21.336 -13.287 -12.365 1.00 58.09 202 LYS A N 1
ATOM 1715 C CA . LYS A 1 202 ? 21.139 -13.854 -11.013 1.00 58.09 202 LYS A CA 1
ATOM 1716 C C . LYS A 1 202 ? 20.217 -13.014 -10.114 1.00 58.09 202 LYS A C 1
ATOM 1718 O O . LYS A 1 202 ? 20.343 -13.047 -8.890 1.00 58.09 202 LYS A O 1
ATOM 1723 N N . ILE A 1 203 ? 19.300 -12.242 -10.706 1.00 57.00 203 ILE A N 1
ATOM 1724 C CA . ILE A 1 203 ? 18.424 -11.327 -9.956 1.00 57.00 203 ILE A CA 1
ATOM 1725 C C . ILE A 1 203 ? 17.288 -12.108 -9.283 1.00 57.00 203 ILE A C 1
ATOM 1727 O O . ILE A 1 203 ? 16.841 -11.762 -8.191 1.00 57.00 203 ILE A O 1
ATOM 1731 N N . LEU A 1 204 ? 16.856 -13.206 -9.906 1.00 45.62 204 LEU A N 1
ATOM 1732 C CA . LEU A 1 204 ? 15.940 -14.169 -9.310 1.00 45.62 204 LEU A CA 1
ATOM 1733 C C . LEU A 1 204 ? 16.755 -15.264 -8.614 1.00 45.62 204 LEU A C 1
A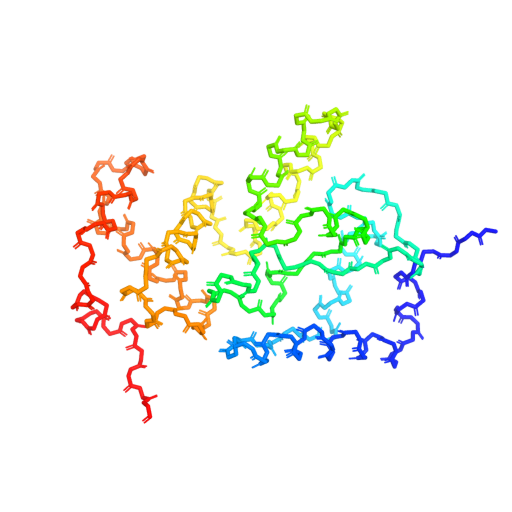TOM 1735 O O . LEU A 1 204 ? 17.525 -15.973 -9.261 1.00 45.62 204 LEU A O 1
ATOM 1739 N N . LYS A 1 205 ? 16.582 -15.426 -7.297 1.00 43.78 205 LYS A N 1
ATOM 1740 C CA . LYS A 1 205 ? 17.100 -16.607 -6.598 1.00 43.78 205 LYS A CA 1
ATOM 1741 C C . LYS A 1 205 ? 16.222 -17.801 -6.957 1.00 43.78 205 LYS A C 1
ATOM 1743 O O . LYS A 1 205 ? 15.078 -17.880 -6.522 1.00 43.78 205 LYS A O 1
ATOM 1748 N N . THR A 1 206 ? 16.750 -18.718 -7.758 1.00 36.03 206 THR A N 1
ATOM 1749 C CA . THR A 1 206 ? 16.144 -20.033 -7.982 1.00 36.03 206 THR A CA 1
ATOM 1750 C C . THR A 1 206 ? 16.536 -20.961 -6.839 1.00 36.03 206 THR A C 1
ATOM 1752 O O . THR A 1 206 ? 17.433 -21.785 -6.983 1.00 36.03 206 THR A O 1
ATOM 1755 N N . GLU A 1 207 ? 15.886 -20.810 -5.694 1.00 33.84 207 GLU A N 1
ATOM 1756 C CA . GLU A 1 207 ? 15.806 -21.882 -4.702 1.00 33.84 207 GLU A CA 1
ATOM 1757 C C . GLU A 1 207 ? 14.317 -22.190 -4.535 1.00 33.84 207 GLU A C 1
ATOM 1759 O O . GLU A 1 207 ? 13.586 -21.434 -3.893 1.00 33.84 207 GLU A O 1
ATOM 1764 N N . TRP A 1 208 ? 13.871 -23.230 -5.248 1.00 33.94 208 TRP A N 1
ATOM 1765 C CA . TRP A 1 208 ? 12.561 -23.865 -5.088 1.00 33.94 208 TRP A CA 1
ATOM 1766 C C . TRP A 1 208 ? 12.689 -25.021 -4.104 1.00 33.94 208 TRP A C 1
ATOM 1768 O O . TRP A 1 208 ? 13.689 -25.766 -4.230 1.00 33.94 208 TRP A O 1
#

Sequence (208 aa):
MKIPYYEILLNDTKKIKKLVWNINYRARKMGLPASLSVEELTNILVQYEGKCAVTKRELYAEDFTTDHFIPLDWKIVGSCKENIVPMKGGINSYKKNMSPFEFYYRFTMFGRRDCDENWNNLITYMRKMYKFEEKVDFFSFIRFCWFIQKNPHYFLMVGQPLEIVKNMYLSIMDKYSIDGKHNYYTHKAMRELDISFFLENKILKTEW